Protein AF-A0A496YYD6-F1 (afdb_monomer_lite)

Secondary structure (DSSP, 8-state):
-PPPP----------HHHHHHHHHHHS---HHHHHHHHHHHHHHHHHHHHSEEEHHHHHHHHTT-HHHHHHHHHHHHTTSEEE-TTSEEEEHHHHHHHHHHHGGGHHHHHHHH-TT--HHHHHHHHHHHHHHTTSHHHHHHHHHHHHHHHHHHHHHHHHHT--TTTTTSHHHHHHHHHHHHHHHHHHHHHHHHHHHTT--HHHHHHHHHHHHHHHHTTTTSS-TTSHHHHHHHHHHHHHHHHHHHHHHHHHHHSSSTT-HHHHHHHHHHHHHHHHH-HHHHHHHHHHHHHHHHHHHHHHHHHHHHHHHHHHHHH-

Structure (mmCIF, N/CA/C/O backbone):
data_AF-A0A496YYD6-F1
#
_entry.id   AF-A0A496YYD6-F1
#
loop_
_atom_site.group_PDB
_atom_site.id
_atom_site.type_symbol
_atom_site.label_atom_id
_atom_site.label_alt_id
_atom_site.label_comp_id
_atom_site.label_asym_id
_atom_site.label_entity_id
_atom_site.label_seq_id
_atom_site.pdbx_PDB_ins_code
_atom_site.Cartn_x
_atom_site.Cartn_y
_atom_site.Cartn_z
_atom_site.occupancy
_atom_site.B_iso_or_equiv
_atom_site.auth_seq_id
_atom_site.auth_comp_id
_atom_site.auth_asym_id
_atom_site.auth_atom_id
_atom_site.pdbx_PDB_model_num
ATOM 1 N N . MET A 1 1 ? 43.920 39.933 -5.720 1.00 34.56 1 MET A N 1
ATOM 2 C CA . MET A 1 1 ? 43.110 38.849 -6.309 1.00 34.56 1 MET A CA 1
ATOM 3 C C . MET A 1 1 ? 41.871 38.664 -5.449 1.00 34.56 1 MET A C 1
ATOM 5 O O . MET A 1 1 ? 42.027 38.173 -4.339 1.00 34.56 1 MET A O 1
ATOM 9 N N . PRO A 1 2 ? 40.680 39.081 -5.891 1.00 33.59 2 PRO A N 1
ATOM 10 C CA . PRO A 1 2 ? 39.435 38.536 -5.374 1.00 33.59 2 PRO A CA 1
ATOM 11 C C . PRO A 1 2 ? 38.990 37.390 -6.292 1.00 33.59 2 PRO A C 1
ATOM 13 O O . PRO A 1 2 ? 38.920 37.563 -7.506 1.00 33.59 2 PRO A O 1
ATOM 16 N N . GLN A 1 3 ? 38.788 36.207 -5.716 1.00 36.72 3 GLN A N 1
ATOM 17 C CA . GLN A 1 3 ? 38.146 35.084 -6.395 1.00 36.72 3 GLN A CA 1
ATOM 18 C C . GLN A 1 3 ? 36.628 35.234 -6.294 1.00 36.72 3 GLN A C 1
ATOM 20 O O . GLN A 1 3 ? 36.114 35.706 -5.281 1.00 36.72 3 GLN A O 1
ATOM 25 N N . ASP A 1 4 ? 35.980 34.842 -7.386 1.00 32.50 4 ASP A N 1
ATOM 26 C CA . ASP A 1 4 ? 34.566 34.968 -7.704 1.00 32.50 4 ASP A CA 1
ATOM 27 C C . ASP A 1 4 ? 33.595 34.480 -6.625 1.00 32.50 4 ASP A C 1
ATOM 29 O O . ASP A 1 4 ? 33.724 33.402 -6.042 1.00 32.50 4 ASP A O 1
ATOM 33 N N . GLU A 1 5 ? 32.540 35.276 -6.476 1.00 39.44 5 GLU A N 1
ATOM 34 C CA . GLU A 1 5 ? 31.233 34.879 -5.979 1.00 39.44 5 GLU A CA 1
ATOM 35 C C . GLU A 1 5 ? 30.614 33.833 -6.920 1.00 39.44 5 GLU A C 1
ATOM 37 O O . GLU A 1 5 ? 30.466 34.067 -8.119 1.00 39.44 5 GLU A O 1
ATOM 42 N N . GLY A 1 6 ? 30.187 32.684 -6.393 1.00 32.66 6 GLY A N 1
ATOM 43 C CA . GLY A 1 6 ? 29.502 31.698 -7.224 1.00 32.66 6 GLY A CA 1
ATOM 44 C C . GLY A 1 6 ? 28.996 30.472 -6.479 1.00 32.66 6 GLY A C 1
ATOM 45 O O . GLY A 1 6 ? 29.700 29.480 -6.367 1.00 32.66 6 GLY A O 1
ATOM 46 N N . ALA A 1 7 ? 27.722 30.539 -6.082 1.00 31.17 7 ALA A N 1
ATOM 47 C CA . ALA A 1 7 ? 26.848 29.437 -5.666 1.00 31.17 7 ALA A CA 1
ATOM 48 C C . ALA A 1 7 ? 27.042 28.853 -4.253 1.00 31.17 7 ALA A C 1
ATOM 50 O O . ALA A 1 7 ? 27.611 27.784 -4.066 1.00 31.17 7 ALA A O 1
ATOM 51 N N . ASP A 1 8 ? 26.365 29.463 -3.277 1.00 35.81 8 ASP A N 1
ATOM 52 C CA . ASP A 1 8 ? 25.887 28.741 -2.091 1.00 35.81 8 ASP A CA 1
ATOM 53 C C . ASP A 1 8 ? 24.356 28.877 -1.982 1.00 35.81 8 ASP A C 1
ATOM 55 O O . ASP A 1 8 ? 23.806 29.551 -1.113 1.00 35.81 8 ASP A O 1
ATOM 59 N N . LYS A 1 9 ? 23.628 28.259 -2.927 1.00 34.94 9 LYS A N 1
ATOM 60 C CA . LYS A 1 9 ? 22.196 27.970 -2.749 1.00 34.94 9 LYS A CA 1
ATOM 61 C C . LYS A 1 9 ? 22.084 26.676 -1.953 1.00 34.94 9 LYS A C 1
ATOM 63 O O . LYS A 1 9 ? 21.829 25.608 -2.506 1.00 34.94 9 LYS A O 1
ATOM 68 N N . ARG A 1 10 ? 22.279 26.795 -0.639 1.00 33.56 10 ARG A N 1
ATOM 69 C CA . ARG A 1 10 ? 21.956 25.742 0.325 1.00 33.56 10 ARG A CA 1
ATOM 70 C C . ARG A 1 10 ? 20.500 25.351 0.123 1.00 33.56 10 ARG A C 1
ATOM 72 O O . ARG A 1 10 ? 19.591 26.127 0.419 1.00 33.56 10 ARG A O 1
ATOM 79 N N . VAL A 1 11 ? 20.287 24.141 -0.383 1.00 30.12 11 VAL A N 1
ATOM 80 C CA . VAL A 1 11 ? 19.037 23.414 -0.192 1.00 30.12 11 VAL A CA 1
ATOM 81 C C . VAL A 1 11 ? 18.794 23.422 1.310 1.00 30.12 11 VAL A C 1
ATOM 83 O O . VAL A 1 11 ? 19.536 22.802 2.072 1.00 30.12 11 VAL A O 1
ATOM 86 N N . LYS A 1 12 ? 17.809 24.206 1.751 1.00 31.78 12 LYS A N 1
ATOM 87 C CA . LYS A 1 12 ? 17.374 24.196 3.141 1.00 31.78 12 LYS A CA 1
ATOM 88 C C . LYS A 1 12 ? 16.762 22.816 3.356 1.00 31.78 12 LYS A C 1
ATOM 90 O O . LYS A 1 12 ? 15.655 22.554 2.893 1.00 31.78 12 LYS A O 1
ATOM 95 N N . VAL A 1 13 ? 17.520 21.910 3.970 1.00 34.72 13 VAL A N 1
ATOM 96 C CA . VAL A 1 13 ? 16.977 20.665 4.510 1.00 34.72 13 VAL A CA 1
ATOM 97 C C . VAL A 1 13 ? 16.002 21.109 5.585 1.00 34.72 13 VAL A C 1
ATOM 99 O O . VAL A 1 13 ? 16.408 21.579 6.644 1.00 34.72 13 VAL A O 1
ATOM 102 N N . ILE A 1 14 ? 14.718 21.091 5.246 1.00 33.12 14 ILE A N 1
ATOM 103 C CA . ILE A 1 14 ? 13.664 21.459 6.174 1.00 33.12 14 ILE A CA 1
ATOM 104 C C . ILE A 1 14 ? 13.621 20.344 7.214 1.00 33.12 14 ILE A C 1
ATOM 106 O O . ILE A 1 14 ? 13.201 19.226 6.909 1.00 33.12 14 ILE A O 1
ATOM 110 N N . ASP A 1 15 ? 14.086 20.637 8.427 1.00 35.34 15 ASP A N 1
ATOM 111 C CA . ASP A 1 15 ? 13.827 19.772 9.568 1.00 35.34 15 ASP A CA 1
ATOM 112 C C . ASP A 1 15 ? 12.304 19.712 9.735 1.00 35.34 15 ASP A C 1
ATOM 114 O O . ASP A 1 15 ? 11.620 20.730 9.882 1.00 35.34 15 ASP A O 1
ATOM 118 N N . LEU A 1 16 ? 11.758 18.500 9.637 1.00 38.53 16 LEU A N 1
ATOM 119 C CA . LEU A 1 16 ? 10.323 18.248 9.710 1.00 38.53 16 LEU A CA 1
ATOM 120 C C . LEU A 1 16 ? 9.728 18.818 11.011 1.00 38.53 16 LEU A C 1
ATOM 122 O O . LEU A 1 16 ? 8.562 19.206 11.033 1.00 38.53 16 LEU A O 1
ATOM 126 N N . ASN A 1 17 ? 10.530 18.908 12.077 1.00 42.62 17 ASN A N 1
ATOM 127 C CA . ASN A 1 17 ? 10.131 19.527 13.336 1.00 42.62 17 ASN A CA 1
ATOM 128 C C . ASN A 1 17 ? 10.016 21.057 13.216 1.00 42.62 17 ASN A C 1
ATOM 130 O O . ASN A 1 17 ? 9.060 21.628 13.734 1.00 42.62 17 ASN A O 1
ATOM 134 N N . GLU A 1 18 ? 10.918 21.711 12.478 1.00 43.59 18 GLU A N 1
ATOM 135 C CA . GLU A 1 18 ? 10.878 23.160 12.215 1.00 43.59 18 GLU A CA 1
ATOM 136 C C . GLU A 1 18 ? 9.666 23.543 11.350 1.00 43.59 18 GLU A C 1
ATOM 138 O O . GLU A 1 18 ? 8.996 24.543 11.609 1.00 43.59 18 GLU A O 1
ATOM 143 N N . PHE A 1 19 ? 9.320 22.706 10.367 1.00 38.50 19 PHE A N 1
ATOM 144 C CA . PHE A 1 19 ? 8.141 22.910 9.516 1.00 38.50 19 PHE A CA 1
ATOM 145 C C . PHE A 1 19 ? 6.823 22.772 10.288 1.00 38.50 19 PHE A C 1
ATOM 147 O O . PHE A 1 19 ? 5.883 23.547 10.094 1.00 38.50 19 PHE A O 1
ATOM 154 N N . LEU A 1 20 ? 6.751 21.792 11.194 1.00 42.28 20 LEU A N 1
ATOM 155 C CA . LEU A 1 20 ? 5.595 21.611 12.072 1.00 42.28 20 LEU A CA 1
ATOM 156 C C . LEU A 1 20 ? 5.450 22.780 13.059 1.00 42.28 20 LEU A C 1
ATOM 158 O O . LEU A 1 20 ? 4.324 23.204 13.338 1.00 42.28 20 LEU A O 1
ATOM 162 N N . ASP A 1 21 ? 6.558 23.351 13.532 1.00 46.81 21 ASP A N 1
ATOM 163 C CA . ASP A 1 21 ? 6.554 24.543 14.385 1.00 46.81 21 ASP A CA 1
ATOM 164 C C . ASP A 1 21 ? 6.119 25.815 13.630 1.00 46.81 21 ASP A C 1
ATOM 166 O O . ASP A 1 21 ? 5.403 26.647 14.195 1.00 46.81 21 ASP A O 1
ATOM 170 N N . GLU A 1 22 ? 6.453 25.963 12.344 1.00 44.16 22 GLU A N 1
ATOM 171 C CA . GLU A 1 22 ? 5.988 27.090 11.517 1.00 44.16 22 GLU A CA 1
ATOM 172 C C . GLU A 1 22 ? 4.478 27.050 11.229 1.00 44.16 22 GLU A C 1
ATOM 174 O O . GLU A 1 22 ? 3.810 28.086 11.300 1.00 44.16 22 GLU A O 1
ATOM 179 N N . ILE A 1 23 ? 3.906 25.865 10.983 1.00 40.75 23 ILE A N 1
ATOM 180 C CA . ILE A 1 23 ? 2.445 25.685 10.855 1.00 40.75 23 ILE A CA 1
ATOM 181 C C . ILE A 1 23 ? 1.745 26.036 12.177 1.00 40.75 23 ILE A C 1
ATOM 183 O O . ILE A 1 23 ? 0.707 26.698 12.184 1.00 40.75 23 ILE A O 1
ATOM 187 N N . SER A 1 24 ? 2.361 25.675 13.305 1.00 45.28 24 SER A N 1
ATOM 188 C CA . SER A 1 24 ? 1.860 25.965 14.656 1.00 45.28 24 SER A CA 1
ATOM 189 C C . SER A 1 24 ? 1.857 27.459 15.007 1.00 45.28 24 SER A C 1
ATOM 191 O O . SER A 1 24 ? 1.151 27.863 15.928 1.00 45.28 24 SER A O 1
ATOM 193 N N . ARG A 1 25 ? 2.645 28.288 14.304 1.00 48.88 25 ARG A N 1
ATOM 194 C CA . ARG A 1 25 ? 2.670 29.752 14.482 1.00 48.88 25 ARG A CA 1
ATOM 195 C C . ARG A 1 25 ? 1.623 30.484 13.639 1.00 48.88 25 ARG A C 1
ATOM 197 O O . ARG A 1 25 ? 1.255 31.598 13.999 1.00 48.88 25 ARG A O 1
ATOM 204 N N . LYS A 1 26 ? 1.158 29.894 12.530 1.00 45.50 26 LYS A N 1
ATOM 205 C CA . LYS A 1 26 ? 0.190 30.524 11.607 1.00 45.50 26 LYS A CA 1
ATOM 206 C C . LYS A 1 26 ? -1.272 30.254 11.958 1.00 45.50 26 LYS A C 1
ATOM 208 O O . LYS A 1 26 ? -2.141 31.021 11.561 1.00 45.50 26 LYS A O 1
ATOM 213 N N . GLU A 1 27 ? -1.544 29.224 12.746 1.00 42.53 27 GLU A N 1
ATOM 214 C CA . GLU A 1 27 ? -2.869 28.934 13.283 1.00 42.53 27 GLU A CA 1
ATOM 215 C C . GLU A 1 27 ? -2.760 28.835 14.808 1.00 42.53 27 GLU A C 1
ATOM 217 O O . GLU A 1 27 ? -1.817 28.245 15.325 1.00 42.53 27 GLU A O 1
ATOM 222 N N . ASN A 1 28 ? -3.722 29.396 15.545 1.00 44.91 28 ASN A N 1
ATOM 223 C CA . ASN A 1 28 ? -3.808 29.329 17.011 1.00 44.91 28 ASN A CA 1
ATOM 224 C C . ASN A 1 28 ? -4.170 27.888 17.466 1.00 44.91 28 ASN A C 1
ATOM 226 O O . ASN A 1 28 ? -5.200 27.640 18.097 1.00 44.91 28 ASN A O 1
ATOM 230 N N . ILE A 1 29 ? -3.375 26.892 17.060 1.00 52.31 29 ILE A N 1
ATOM 231 C CA . ILE A 1 29 ? -3.616 25.472 17.305 1.00 52.31 29 ILE A CA 1
ATOM 232 C C . ILE A 1 29 ? -3.049 25.116 18.675 1.00 52.31 29 ILE A C 1
ATOM 234 O O . ILE A 1 29 ? -1.851 25.203 18.934 1.00 52.31 29 ILE A O 1
ATOM 238 N N . ASP A 1 30 ? -3.930 24.647 19.554 1.00 60.00 30 ASP A N 1
ATOM 239 C CA . ASP A 1 30 ? -3.581 24.095 20.860 1.00 60.00 30 ASP A CA 1
ATOM 240 C C . ASP A 1 30 ? -2.453 23.043 20.743 1.00 60.00 30 ASP A C 1
ATOM 242 O O . ASP A 1 30 ? -2.604 22.014 20.071 1.00 60.00 30 ASP A O 1
ATOM 246 N N . LYS A 1 31 ? -1.330 23.267 21.443 1.00 59.56 31 LYS A N 1
ATOM 247 C CA . LYS A 1 31 ? -0.161 22.365 21.493 1.00 59.56 31 LYS A CA 1
ATOM 248 C C . LYS A 1 31 ? -0.544 20.919 21.841 1.00 59.56 31 LYS A C 1
ATOM 250 O O . LYS A 1 31 ? 0.121 19.978 21.402 1.00 59.56 31 LYS A O 1
ATOM 255 N N . ARG A 1 32 ? -1.641 20.706 22.585 1.00 57.81 32 ARG A N 1
ATOM 256 C CA . ARG A 1 32 ? -2.173 19.362 22.884 1.00 57.81 32 ARG A CA 1
ATOM 257 C C . ARG A 1 32 ? -2.743 18.665 21.647 1.00 57.81 32 ARG A C 1
ATOM 259 O O . ARG A 1 32 ? -2.535 17.462 21.491 1.00 57.81 32 ARG A O 1
ATOM 266 N N . LYS A 1 33 ? -3.412 19.397 20.748 1.00 59.78 33 LYS A N 1
ATOM 267 C CA . LYS A 1 33 ? -3.932 18.861 19.477 1.00 59.78 33 LYS A CA 1
ATOM 268 C C . LYS A 1 33 ? -2.796 18.482 18.527 1.00 59.78 33 LYS A C 1
ATOM 270 O O . LYS A 1 33 ? -2.862 17.414 17.925 1.00 59.78 33 LYS A O 1
ATOM 275 N N . ILE A 1 34 ? -1.740 19.296 18.452 1.00 60.94 34 ILE A N 1
ATOM 276 C CA . ILE A 1 34 ? -0.539 19.007 17.644 1.00 60.94 34 ILE A CA 1
ATOM 277 C C . ILE A 1 34 ? 0.153 17.737 18.154 1.00 60.94 34 ILE A C 1
ATOM 279 O O . ILE A 1 34 ? 0.378 16.798 17.390 1.00 60.94 34 ILE A O 1
ATOM 283 N N . ARG A 1 35 ? 0.393 17.647 19.470 1.00 62.97 35 ARG A N 1
ATOM 284 C CA . ARG A 1 35 ? 0.989 16.456 20.095 1.00 62.97 35 ARG A CA 1
ATOM 285 C C . ARG A 1 35 ? 0.130 15.202 19.890 1.00 62.97 35 ARG A C 1
ATOM 287 O O . ARG A 1 35 ? 0.668 14.136 19.608 1.00 62.97 35 ARG A O 1
ATOM 294 N N . GLY A 1 36 ? -1.195 15.329 19.990 1.00 66.19 36 GLY A N 1
ATOM 295 C CA . GLY A 1 36 ? -2.138 14.246 19.707 1.00 66.19 36 GLY A CA 1
ATOM 296 C C . GLY A 1 36 ? -2.072 13.767 18.255 1.00 66.19 36 GLY A C 1
ATOM 297 O O . GLY A 1 36 ? -1.955 12.568 18.024 1.00 66.19 36 GLY A O 1
ATOM 298 N N . ARG A 1 37 ? -2.070 14.686 17.278 1.00 72.44 37 ARG A N 1
ATOM 299 C CA . ARG A 1 37 ? -1.919 14.352 15.849 1.00 72.44 37 ARG A CA 1
ATOM 300 C C . ARG A 1 37 ? -0.586 13.655 15.558 1.00 72.44 37 ARG A C 1
ATOM 302 O O . ARG A 1 37 ? -0.581 12.674 14.822 1.00 72.44 37 ARG A O 1
ATOM 309 N N . GLY A 1 38 ? 0.504 14.099 16.188 1.00 79.88 38 GLY A N 1
ATOM 310 C CA . GLY A 1 38 ? 1.816 13.457 16.070 1.00 79.88 38 GLY A CA 1
ATOM 311 C C . GLY A 1 38 ? 1.837 12.015 16.592 1.00 79.88 38 GLY A C 1
ATOM 312 O O . GLY A 1 38 ? 2.392 11.140 15.937 1.00 79.88 38 GLY A O 1
ATOM 313 N N . ILE A 1 39 ? 1.185 11.739 17.729 1.00 83.50 39 ILE A N 1
ATOM 314 C CA . ILE A 1 39 ? 1.067 10.371 18.271 1.00 83.50 39 ILE A CA 1
ATOM 315 C C . ILE A 1 39 ? 0.266 9.471 17.324 1.00 83.50 39 ILE A C 1
ATOM 317 O O . ILE A 1 39 ? 0.691 8.357 17.038 1.00 83.50 39 ILE A O 1
ATOM 321 N N . VAL A 1 40 ? -0.877 9.955 16.824 1.00 86.50 40 VAL A N 1
ATOM 322 C CA . VAL A 1 40 ? -1.727 9.195 15.889 1.00 86.50 40 VAL A CA 1
ATOM 323 C C . VAL A 1 40 ? -0.942 8.835 14.630 1.00 86.50 40 VAL A C 1
ATOM 325 O O . VAL A 1 40 ? -0.973 7.687 14.201 1.00 86.50 40 VAL A O 1
ATOM 328 N N . ARG A 1 41 ? -0.204 9.793 14.059 1.00 86.69 41 ARG A N 1
ATOM 329 C CA . ARG A 1 41 ? 0.613 9.549 12.868 1.00 86.69 41 ARG A CA 1
ATOM 330 C C . ARG A 1 41 ? 1.697 8.502 13.113 1.00 86.69 41 ARG A C 1
ATOM 332 O O . ARG A 1 41 ? 1.789 7.563 12.337 1.00 86.69 41 ARG A O 1
ATOM 339 N N . LYS A 1 42 ? 2.428 8.587 14.227 1.00 87.62 42 LYS A N 1
ATOM 340 C CA . LYS A 1 42 ? 3.443 7.578 14.578 1.00 87.62 42 LYS A CA 1
ATOM 341 C C . LYS A 1 42 ? 2.855 6.180 14.760 1.00 87.62 42 LYS A C 1
ATOM 343 O O . LYS A 1 42 ? 3.487 5.202 14.388 1.00 87.62 42 LYS A O 1
ATOM 348 N N . ILE A 1 43 ? 1.647 6.071 15.317 1.00 88.94 43 ILE A N 1
ATOM 349 C CA . ILE A 1 43 ? 0.949 4.782 15.429 1.00 88.94 43 ILE A CA 1
ATOM 350 C C . ILE A 1 43 ? 0.524 4.267 14.047 1.00 88.94 43 ILE A C 1
ATOM 352 O O . ILE A 1 43 ? 0.661 3.074 13.784 1.00 88.94 43 ILE A O 1
ATOM 356 N N . ALA A 1 44 ? 0.024 5.144 13.167 1.00 88.56 44 ALA A N 1
ATOM 357 C CA . ALA A 1 44 ? -0.312 4.780 11.790 1.00 88.56 44 ALA A CA 1
ATOM 358 C C . ALA A 1 44 ? 0.924 4.265 11.043 1.00 88.56 44 ALA A C 1
ATOM 360 O O . ALA A 1 44 ? 0.858 3.184 10.471 1.00 88.56 44 ALA A O 1
ATOM 361 N N . GLU A 1 45 ? 2.041 4.993 11.118 1.00 86.94 45 GLU A N 1
ATOM 362 C CA . GLU A 1 45 ? 3.338 4.599 10.559 1.00 86.94 45 GLU A CA 1
ATOM 363 C C . GLU A 1 45 ? 3.782 3.244 11.127 1.00 86.94 45 GLU A C 1
ATOM 365 O O . GLU A 1 45 ? 4.047 2.313 10.373 1.00 86.94 45 GLU A O 1
ATOM 370 N N . LEU A 1 46 ? 3.767 3.065 12.449 1.00 88.12 46 LEU A N 1
ATOM 371 C CA . LEU A 1 46 ? 4.175 1.804 13.070 1.00 88.12 46 LEU A CA 1
ATOM 372 C C . LEU A 1 46 ? 3.353 0.607 12.552 1.00 88.12 46 LEU A C 1
ATOM 374 O O . LEU A 1 46 ? 3.916 -0.415 12.163 1.00 88.12 46 LEU A O 1
ATOM 378 N N . LEU A 1 47 ? 2.024 0.737 12.498 1.00 88.81 47 LEU A N 1
ATOM 379 C CA . LEU A 1 47 ? 1.131 -0.312 11.991 1.00 88.81 47 LEU A CA 1
ATOM 380 C C . LEU A 1 47 ? 1.285 -0.549 10.483 1.00 88.81 47 LEU A C 1
ATOM 382 O O . LEU A 1 47 ? 1.157 -1.683 10.014 1.00 88.81 47 LEU A O 1
ATOM 386 N N . ALA A 1 48 ? 1.523 0.520 9.725 1.00 85.69 48 ALA A N 1
ATOM 387 C CA . ALA A 1 48 ? 1.707 0.481 8.284 1.00 85.69 48 ALA A CA 1
ATOM 388 C C . ALA A 1 48 ? 3.005 -0.231 7.894 1.00 85.69 48 ALA A C 1
ATOM 390 O O . ALA A 1 48 ? 2.985 -1.039 6.970 1.00 85.69 48 ALA A O 1
ATOM 391 N N . TYR A 1 49 ? 4.105 0.017 8.606 1.00 81.88 49 TYR A N 1
ATOM 392 C CA . TYR A 1 49 ? 5.420 -0.528 8.264 1.00 81.88 49 TYR A CA 1
ATOM 393 C C . TYR A 1 49 ? 5.681 -1.917 8.858 1.00 81.88 49 TYR A C 1
ATOM 395 O O . TYR A 1 49 ? 6.317 -2.738 8.201 1.00 81.88 49 TYR A O 1
ATOM 403 N N . ASN A 1 50 ? 5.168 -2.224 10.055 1.00 80.56 50 ASN A N 1
ATOM 404 C CA . ASN A 1 50 ? 5.549 -3.459 10.753 1.00 80.56 50 ASN A CA 1
ATOM 405 C C . ASN A 1 50 ? 4.589 -4.640 10.556 1.00 80.56 50 ASN A C 1
ATOM 407 O O . ASN A 1 50 ? 4.935 -5.755 10.939 1.00 80.56 50 ASN A O 1
ATOM 411 N N . ALA A 1 51 ? 3.423 -4.440 9.927 1.00 83.00 51 ALA A N 1
ATOM 412 C CA . ALA A 1 51 ? 2.327 -5.411 9.748 1.00 83.00 51 ALA A CA 1
ATOM 413 C C . ALA A 1 51 ? 1.698 -5.958 11.045 1.00 83.00 51 ALA A C 1
ATOM 415 O O . ALA A 1 51 ? 0.471 -6.054 11.147 1.00 83.00 51 ALA A O 1
ATOM 416 N N . ILE A 1 52 ? 2.527 -6.282 12.033 1.00 90.06 52 ILE A N 1
ATOM 417 C CA . ILE A 1 52 ? 2.204 -6.719 13.380 1.00 90.06 52 ILE A CA 1
ATOM 418 C C . ILE A 1 52 ? 2.984 -5.845 14.357 1.00 90.06 52 ILE A C 1
ATOM 420 O O . ILE A 1 52 ? 4.184 -5.646 14.197 1.00 90.06 52 ILE A O 1
ATOM 424 N N . VAL A 1 53 ? 2.301 -5.359 15.385 1.00 91.31 53 VAL A N 1
ATOM 425 C CA . VAL A 1 53 ? 2.903 -4.627 16.503 1.00 91.31 53 VAL A CA 1
ATOM 426 C C . VAL A 1 53 ? 2.350 -5.174 17.809 1.00 91.31 53 VAL A C 1
ATOM 428 O O . VAL A 1 53 ? 1.254 -5.729 17.851 1.00 91.31 53 VAL A O 1
ATOM 431 N N . THR A 1 54 ? 3.074 -5.017 18.899 1.00 90.12 54 THR A N 1
ATOM 432 C CA . THR A 1 54 ? 2.610 -5.350 20.246 1.00 90.12 54 THR A CA 1
ATOM 43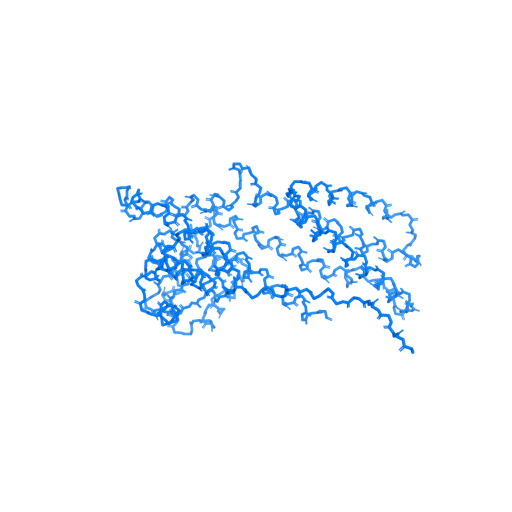3 C C . THR A 1 54 ? 1.904 -4.158 20.891 1.00 90.12 54 THR A C 1
ATOM 435 O O . THR A 1 54 ? 2.139 -2.996 20.548 1.00 90.12 54 THR A O 1
ATOM 438 N N . ARG A 1 55 ? 1.049 -4.424 21.886 1.00 85.19 55 ARG A N 1
ATOM 439 C CA . ARG A 1 55 ? 0.499 -3.358 22.744 1.00 85.19 55 ARG A CA 1
ATOM 440 C C . ARG A 1 55 ? 1.590 -2.499 23.388 1.00 85.19 55 ARG A C 1
ATOM 442 O O . ARG A 1 55 ? 1.409 -1.289 23.468 1.00 85.19 55 ARG A O 1
ATOM 449 N N . GLY A 1 56 ? 2.704 -3.110 23.797 1.00 84.56 56 GLY A N 1
ATOM 450 C CA . GLY A 1 56 ? 3.831 -2.404 24.410 1.00 84.56 56 GLY A CA 1
ATOM 451 C C . GLY A 1 56 ? 4.419 -1.333 23.491 1.00 84.56 56 GLY A C 1
ATOM 452 O O . GLY A 1 56 ? 4.591 -0.194 23.915 1.00 84.56 56 GLY A O 1
ATOM 453 N N . GLU A 1 57 ? 4.615 -1.648 22.208 1.00 86.00 57 GLU A N 1
ATOM 454 C CA . GLU A 1 57 ? 5.118 -0.677 21.223 1.00 86.00 57 GLU A CA 1
ATOM 455 C C . GLU A 1 57 ? 4.139 0.493 21.010 1.00 86.00 57 GLU A C 1
ATOM 457 O O . GLU A 1 57 ? 4.542 1.653 20.913 1.00 86.00 57 GLU A O 1
ATOM 462 N N . ILE A 1 58 ? 2.828 0.223 21.003 1.00 86.56 58 ILE A N 1
ATOM 463 C CA . ILE A 1 58 ? 1.808 1.282 20.933 1.00 86.56 58 ILE A CA 1
ATOM 464 C C . ILE A 1 58 ? 1.826 2.159 22.190 1.00 86.56 58 ILE A C 1
ATOM 466 O O . ILE A 1 58 ? 1.696 3.387 22.103 1.00 86.56 58 ILE A O 1
ATOM 470 N N . GLU A 1 59 ? 1.977 1.554 23.366 1.00 85.50 59 GLU A N 1
ATOM 471 C CA . GLU A 1 59 ? 2.055 2.266 24.641 1.00 85.50 59 GLU A CA 1
ATOM 472 C C . GLU A 1 59 ? 3.286 3.174 24.703 1.00 85.50 59 GLU A C 1
ATOM 474 O O . GLU A 1 59 ? 3.153 4.342 25.085 1.00 85.50 59 GLU A O 1
ATOM 479 N N . GLU A 1 60 ? 4.432 2.695 24.226 1.00 85.06 60 GLU A N 1
ATOM 480 C CA . GLU A 1 60 ? 5.680 3.452 24.144 1.00 85.06 60 GLU A CA 1
ATOM 481 C C . GLU A 1 60 ? 5.544 4.681 23.233 1.00 85.06 60 GLU A C 1
ATOM 483 O O . GLU A 1 60 ? 5.819 5.811 23.657 1.00 85.06 60 GLU A O 1
ATOM 488 N N . VAL A 1 61 ? 5.012 4.503 22.016 1.00 84.19 61 VAL A N 1
ATOM 489 C CA . VAL A 1 61 ? 4.760 5.613 21.077 1.00 84.19 61 VAL A CA 1
ATOM 490 C C . VAL A 1 61 ? 3.764 6.617 21.660 1.00 84.19 61 VAL A C 1
ATOM 492 O O . VAL A 1 61 ? 3.916 7.834 21.504 1.00 84.19 61 VAL A O 1
ATOM 495 N N . SER A 1 62 ? 2.741 6.123 22.359 1.00 79.31 62 SER A N 1
ATOM 496 C CA . SER A 1 62 ? 1.711 6.971 22.958 1.00 79.31 62 SER A CA 1
ATOM 497 C C . SER A 1 62 ? 2.161 7.680 24.240 1.00 79.31 62 SER A C 1
ATOM 499 O O . SER A 1 62 ? 1.501 8.640 24.647 1.00 79.31 62 SER A O 1
ATOM 501 N N . LYS A 1 63 ? 3.262 7.248 24.876 1.00 80.00 63 LYS A N 1
ATOM 502 C CA . LYS A 1 63 ? 3.735 7.728 26.189 1.00 80.00 63 LYS A CA 1
ATOM 503 C C . LYS A 1 63 ? 2.613 7.761 27.240 1.00 80.00 63 LYS A C 1
ATOM 505 O O . LYS A 1 63 ? 2.451 8.751 27.953 1.00 80.00 63 LYS A O 1
ATOM 510 N N . GLY A 1 64 ? 1.773 6.722 27.264 1.00 71.94 64 GLY A N 1
ATOM 511 C CA . GLY A 1 64 ? 0.613 6.611 28.162 1.00 71.94 64 GLY A CA 1
ATOM 512 C C . GLY A 1 64 ? -0.609 7.458 27.771 1.00 71.94 64 GLY A C 1
ATOM 513 O O . GLY A 1 64 ? -1.608 7.484 28.495 1.00 71.94 64 GLY A O 1
ATOM 514 N N . SER A 1 65 ? -0.576 8.148 26.626 1.00 78.38 65 SER A N 1
ATOM 515 C CA . SER A 1 65 ? -1.708 8.934 26.127 1.00 78.38 65 SER A CA 1
ATOM 516 C C . SER A 1 65 ? -2.906 8.049 25.774 1.00 78.38 65 SER A C 1
ATOM 518 O O . SER A 1 65 ? -2.789 7.035 25.083 1.00 78.38 65 SER A O 1
ATOM 520 N N . SER A 1 66 ? -4.110 8.480 26.162 1.00 82.19 66 SER A N 1
ATOM 521 C CA . SER A 1 66 ? -5.361 7.806 25.787 1.00 82.19 66 SER A CA 1
ATOM 522 C C . SER A 1 66 ? -5.637 7.840 24.279 1.00 82.19 66 SER A C 1
ATOM 524 O O . SER A 1 66 ? -6.416 7.024 23.791 1.00 82.19 66 SER A O 1
ATOM 526 N N . VAL A 1 67 ? -4.973 8.732 23.536 1.00 83.31 67 VAL A N 1
ATOM 527 C CA . VAL A 1 67 ? -5.128 8.893 22.083 1.00 83.31 67 VAL A CA 1
ATOM 528 C C . VAL A 1 67 ? -4.770 7.613 21.328 1.00 83.31 67 VAL A C 1
ATOM 530 O O . VAL A 1 67 ? -5.504 7.229 20.422 1.00 83.31 67 VAL A O 1
ATOM 533 N N . GLY A 1 68 ? -3.701 6.914 21.727 1.00 82.44 68 GLY A N 1
ATOM 534 C CA . GLY A 1 68 ? -3.309 5.661 21.076 1.00 82.44 68 GLY A CA 1
ATOM 535 C C . GLY A 1 68 ? -4.367 4.575 21.252 1.00 82.44 68 GLY A C 1
ATOM 536 O O . GLY A 1 68 ? -4.849 4.004 20.276 1.00 82.44 68 GLY A O 1
ATOM 537 N N . ARG A 1 69 ? -4.841 4.380 22.490 1.00 85.19 69 ARG A N 1
ATOM 538 C CA . ARG A 1 69 ? -5.941 3.447 22.792 1.00 85.19 69 ARG A CA 1
ATOM 539 C C . ARG A 1 69 ? -7.220 3.787 22.029 1.00 85.19 69 ARG A C 1
ATOM 541 O O . ARG A 1 69 ? -7.905 2.886 21.550 1.00 85.19 69 ARG A O 1
ATOM 548 N N . GLN A 1 70 ? -7.542 5.075 21.904 1.00 87.88 70 GLN A N 1
ATOM 549 C CA . GLN A 1 70 ? -8.685 5.522 21.111 1.00 87.88 70 GLN A CA 1
ATOM 550 C C . GLN A 1 70 ? -8.503 5.149 19.641 1.00 87.88 70 GLN A C 1
ATOM 552 O O . GLN A 1 70 ? -9.375 4.482 19.095 1.00 87.88 70 GLN A O 1
ATOM 557 N N . MET A 1 71 ? -7.373 5.503 19.025 1.00 90.81 71 MET A N 1
ATOM 558 C CA . MET A 1 71 ? -7.085 5.187 17.625 1.00 90.81 71 MET A CA 1
ATOM 559 C C . MET A 1 71 ? -7.175 3.684 17.342 1.00 90.81 71 MET A C 1
ATOM 561 O O . MET A 1 71 ? -7.891 3.292 16.424 1.00 90.81 71 MET A O 1
ATOM 565 N N . ILE A 1 72 ? -6.533 2.839 18.155 1.00 92.50 72 ILE A N 1
ATOM 566 C CA . ILE A 1 72 ? -6.608 1.377 17.994 1.00 92.50 72 ILE A CA 1
ATOM 567 C C . ILE A 1 72 ? -8.050 0.880 18.136 1.00 92.50 72 ILE A C 1
ATOM 569 O O . ILE A 1 72 ? -8.504 0.061 17.340 1.00 92.50 72 ILE A O 1
ATOM 573 N N . SER A 1 73 ? -8.806 1.406 19.103 1.00 91.62 73 SER A N 1
ATOM 574 C CA . SER A 1 73 ? -10.222 1.065 19.272 1.00 91.62 73 SER A CA 1
ATOM 575 C C . SER A 1 73 ? -11.056 1.431 18.039 1.00 91.62 73 SER A C 1
ATOM 577 O O . SER A 1 73 ? -11.870 0.619 17.595 1.00 91.62 73 SER A O 1
ATOM 579 N N . PHE A 1 74 ? -10.829 2.612 17.449 1.00 92.88 74 PHE A N 1
ATOM 580 C CA . PHE A 1 74 ? -11.477 3.025 16.202 1.00 92.88 74 PHE A CA 1
ATOM 581 C C . PHE A 1 74 ? -11.104 2.096 15.051 1.00 92.88 74 PHE A C 1
ATOM 583 O O . PHE A 1 74 ? -11.996 1.502 14.456 1.00 92.88 74 PHE A O 1
ATOM 590 N N . LEU A 1 75 ? -9.811 1.900 14.784 1.00 94.25 75 LEU A N 1
ATOM 591 C CA . LEU A 1 75 ? -9.348 1.052 13.684 1.00 94.25 75 LEU A CA 1
ATOM 592 C C . LEU A 1 75 ? -9.845 -0.394 13.819 1.00 94.25 75 LEU A C 1
ATOM 594 O O . LEU A 1 75 ? -10.208 -1.008 12.816 1.00 94.25 75 LEU A O 1
ATOM 598 N N . LYS A 1 76 ? -9.926 -0.923 15.047 1.00 95.00 76 LYS A N 1
ATOM 599 C CA . LYS A 1 76 ? -10.470 -2.260 15.315 1.00 95.00 76 LYS A CA 1
ATOM 600 C C . LYS A 1 76 ? -11.945 -2.345 14.940 1.00 95.00 76 LYS A C 1
ATOM 602 O O . LYS A 1 76 ? -12.365 -3.266 14.248 1.00 95.00 76 LYS A O 1
ATOM 607 N N . ARG A 1 77 ? -12.736 -1.355 15.356 1.00 94.25 77 ARG A N 1
ATOM 608 C CA . ARG A 1 77 ? -14.173 -1.274 15.046 1.00 94.25 77 ARG A CA 1
ATOM 609 C C . ARG A 1 77 ? -14.440 -0.977 13.568 1.00 94.25 77 ARG A C 1
ATOM 611 O O . ARG A 1 77 ? -15.462 -1.403 13.046 1.00 94.25 77 ARG A O 1
ATOM 618 N N . SER A 1 78 ? -13.512 -0.309 12.889 1.00 92.75 78 SER A N 1
ATOM 619 C CA . SER A 1 78 ? -13.525 -0.112 11.437 1.00 92.75 78 SER A CA 1
ATOM 620 C C . SER A 1 78 ? -13.063 -1.348 10.652 1.00 92.75 78 SER A C 1
ATOM 622 O O . SER A 1 78 ? -13.144 -1.359 9.429 1.00 92.75 78 SER A O 1
ATOM 624 N N . GLY A 1 79 ? -12.577 -2.395 11.332 1.00 92.12 79 GLY A N 1
ATOM 625 C CA . GLY A 1 79 ? -12.080 -3.626 10.713 1.00 92.12 79 GLY A CA 1
ATOM 626 C C . GLY A 1 79 ? -10.751 -3.480 9.971 1.00 92.12 79 GLY A C 1
ATOM 627 O O . GLY A 1 79 ? -10.488 -4.263 9.065 1.00 92.12 79 GLY A O 1
ATOM 628 N N . LEU A 1 80 ? -9.937 -2.488 10.337 1.00 94.62 80 LEU A N 1
ATOM 629 C CA . LEU A 1 80 ? -8.621 -2.228 9.741 1.00 94.62 80 LEU A CA 1
ATOM 630 C C . LEU A 1 80 ? -7.468 -2.811 10.556 1.00 94.62 80 LEU A C 1
ATOM 632 O O . LEU A 1 80 ? -6.392 -3.054 10.015 1.00 94.62 80 LEU A O 1
ATOM 636 N N . VAL A 1 81 ? -7.694 -3.071 11.841 1.00 95.69 81 VAL A N 1
ATOM 637 C CA . VAL A 1 81 ? -6.767 -3.829 12.683 1.00 95.69 81 VAL A CA 1
ATOM 638 C C . VAL A 1 81 ? -7.515 -4.910 13.445 1.00 95.69 81 VAL A C 1
ATOM 640 O O . VAL A 1 81 ? -8.698 -4.770 13.756 1.00 95.69 81 VAL A O 1
ATOM 643 N N . TYR A 1 82 ? -6.804 -5.974 13.774 1.00 94.12 82 TYR A N 1
ATOM 644 C CA . TYR A 1 82 ? -7.263 -7.034 14.649 1.00 94.12 82 TYR A CA 1
ATOM 645 C C . TYR A 1 82 ? -6.337 -7.128 15.855 1.00 94.12 82 TYR A C 1
ATOM 647 O O . TYR A 1 82 ? -5.127 -6.965 15.738 1.00 94.12 82 TYR A O 1
ATOM 655 N N . GLU A 1 83 ? -6.913 -7.364 17.024 1.00 93.56 83 GLU A N 1
ATOM 656 C CA . GLU A 1 83 ? -6.177 -7.453 18.275 1.00 93.56 83 GLU A CA 1
ATOM 657 C C . GLU A 1 83 ? -6.307 -8.872 18.821 1.00 93.56 83 GLU A C 1
ATOM 659 O O . GLU A 1 83 ? -7.400 -9.312 19.173 1.00 93.56 83 GLU A O 1
ATOM 664 N N . THR A 1 84 ? -5.179 -9.569 18.857 1.00 91.94 84 THR A N 1
ATOM 665 C CA . THR A 1 84 ? -5.045 -10.950 19.330 1.00 91.94 84 THR A CA 1
ATOM 666 C C . THR A 1 84 ? -5.119 -11.014 20.859 1.00 91.94 84 THR A C 1
ATOM 668 O O . THR A 1 84 ? -4.872 -10.023 21.558 1.00 91.94 84 THR A O 1
ATOM 671 N N . ARG A 1 85 ? -5.401 -12.199 21.407 1.00 88.19 85 ARG A N 1
ATOM 672 C CA . ARG A 1 85 ? -5.343 -12.447 22.859 1.00 88.19 85 ARG A CA 1
ATOM 673 C C . ARG A 1 85 ? -3.908 -12.388 23.365 1.00 88.19 85 ARG A C 1
ATOM 675 O O . ARG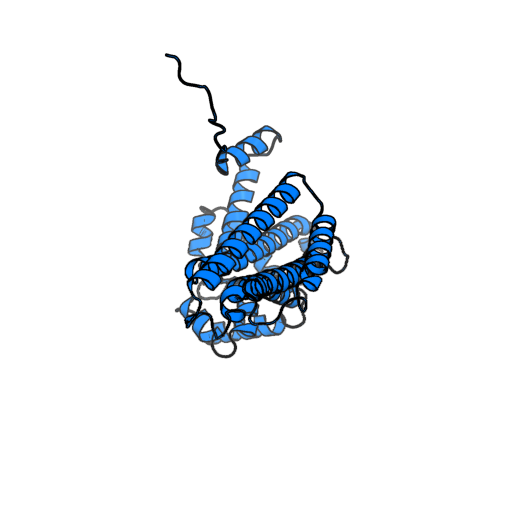 A 1 85 ? -3.675 -11.919 24.475 1.00 88.19 85 ARG A O 1
ATOM 682 N N . SER A 1 86 ? -2.965 -12.779 22.513 1.00 85.69 86 SER A N 1
ATOM 683 C CA . SER A 1 86 ? -1.523 -12.697 22.749 1.00 85.69 86 SER A CA 1
ATOM 684 C C . SER A 1 86 ? -0.969 -11.259 22.767 1.00 85.69 86 SER A C 1
ATOM 686 O O . SER A 1 86 ? 0.227 -11.061 22.955 1.00 85.69 86 SER A O 1
ATOM 688 N N . GLY A 1 87 ? -1.815 -10.233 22.602 1.00 88.31 87 GLY A N 1
ATOM 68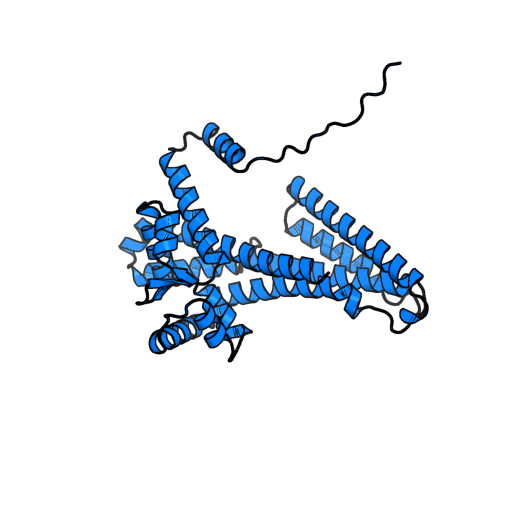9 C CA . GLY A 1 87 ? -1.421 -8.827 22.746 1.00 88.31 87 GLY A CA 1
ATOM 690 C C . GLY A 1 87 ? -0.812 -8.196 21.492 1.00 88.31 87 GLY A C 1
ATOM 691 O O . GLY A 1 87 ? -0.354 -7.052 21.549 1.00 88.31 87 GLY A O 1
ATOM 692 N N . TYR A 1 88 ? -0.833 -8.902 20.361 1.00 92.31 88 TYR A N 1
ATOM 693 C CA . TYR A 1 88 ? -0.511 -8.350 19.047 1.00 92.31 88 TYR A CA 1
ATOM 694 C C . TYR A 1 88 ? -1.691 -7.588 18.453 1.00 92.31 88 TYR A C 1
ATOM 696 O O . TYR A 1 88 ? -2.832 -8.051 18.502 1.00 92.31 88 TYR A O 1
ATOM 704 N N . ILE A 1 89 ? -1.386 -6.461 17.826 1.00 94.12 89 ILE A N 1
ATOM 705 C CA . ILE A 1 89 ? -2.261 -5.680 16.967 1.00 94.12 89 ILE A CA 1
ATOM 706 C C . ILE A 1 89 ? -1.754 -5.880 15.540 1.00 94.12 89 ILE A C 1
ATOM 708 O O . ILE A 1 89 ? -0.615 -5.554 15.213 1.00 94.12 89 ILE A O 1
ATOM 712 N N . ILE A 1 90 ? -2.602 -6.450 14.695 1.00 93.75 90 ILE A N 1
ATOM 713 C CA . ILE A 1 90 ? -2.262 -6.863 13.339 1.00 93.75 90 ILE A CA 1
ATOM 714 C C . ILE A 1 90 ? -3.085 -6.041 12.357 1.00 93.75 90 ILE A C 1
ATOM 716 O O . ILE A 1 90 ? -4.304 -5.932 12.488 1.00 93.75 90 ILE A O 1
ATOM 720 N N . SER A 1 91 ? -2.424 -5.476 11.353 1.00 93.50 91 SER A N 1
ATOM 721 C CA . SER A 1 91 ? -3.082 -4.774 10.253 1.00 93.50 91 SER A CA 1
ATOM 722 C C . SER A 1 91 ? -3.863 -5.760 9.377 1.00 93.50 91 SER A C 1
ATOM 724 O O . SER A 1 91 ? -3.286 -6.661 8.769 1.00 93.50 91 SER A O 1
ATOM 726 N N . VAL A 1 92 ? -5.183 -5.577 9.277 1.00 94.56 92 VAL A N 1
ATOM 727 C CA . VAL A 1 92 ? -6.050 -6.370 8.386 1.00 94.56 92 VAL A CA 1
ATOM 728 C C . VAL A 1 92 ? -5.641 -6.237 6.917 1.00 94.56 92 VAL A C 1
ATOM 730 O O . VAL A 1 92 ? -5.564 -7.265 6.243 1.00 94.56 92 VAL A O 1
ATOM 733 N N . PRO A 1 93 ? -5.301 -5.036 6.409 1.00 91.31 93 PRO A N 1
ATOM 734 C CA . PRO A 1 93 ? -4.723 -4.903 5.076 1.00 91.31 93 PRO A CA 1
ATOM 735 C C . PRO A 1 93 ? -3.487 -5.784 4.839 1.00 91.31 93 PRO A C 1
ATOM 737 O O . PRO A 1 93 ? -3.374 -6.413 3.787 1.00 91.31 93 PRO A O 1
ATOM 740 N N . TRP A 1 94 ? -2.588 -5.895 5.824 1.00 89.94 94 TRP A N 1
ATOM 741 C CA . TRP A 1 94 ? -1.421 -6.775 5.724 1.00 89.94 94 TRP A CA 1
ATOM 742 C C . TRP A 1 94 ? -1.797 -8.254 5.761 1.00 89.94 94 TRP A C 1
ATOM 744 O O . TRP A 1 94 ? -1.239 -9.033 4.993 1.00 89.94 94 TRP A O 1
ATOM 754 N N . ILE A 1 95 ? -2.762 -8.656 6.594 1.00 91.12 95 ILE A N 1
ATOM 755 C CA . ILE A 1 95 ? -3.284 -10.033 6.576 1.00 91.12 95 ILE A CA 1
ATOM 756 C C . ILE A 1 95 ? -3.810 -10.364 5.179 1.00 91.12 95 ILE A C 1
ATOM 758 O O . ILE A 1 95 ? -3.468 -11.409 4.631 1.00 91.12 95 ILE A O 1
ATOM 762 N N . LEU A 1 96 ? -4.603 -9.467 4.592 1.00 90.69 96 LEU A N 1
ATOM 763 C CA . LEU A 1 96 ? -5.188 -9.651 3.269 1.00 90.69 96 LEU A CA 1
ATOM 764 C C . LEU A 1 96 ? -4.114 -9.743 2.176 1.00 90.69 96 LEU A C 1
ATOM 766 O O . LEU A 1 96 ? -4.157 -10.661 1.356 1.00 90.69 96 LEU A O 1
ATOM 770 N N . TYR A 1 97 ? -3.115 -8.853 2.214 1.00 86.06 97 TYR A N 1
ATOM 771 C CA . TYR A 1 97 ? -1.933 -8.910 1.348 1.00 86.06 97 TYR A CA 1
ATOM 772 C C . TYR A 1 97 ? -1.238 -10.275 1.455 1.00 86.06 97 TYR A C 1
ATOM 774 O O . TYR A 1 97 ? -1.040 -10.968 0.455 1.00 86.06 97 TYR A O 1
ATOM 782 N N . LEU A 1 98 ? -0.894 -10.697 2.675 1.00 87.38 98 LEU A N 1
ATOM 783 C CA . LEU A 1 98 ? -0.163 -11.940 2.912 1.00 87.38 98 LEU A CA 1
ATOM 784 C C . LEU A 1 98 ? -0.983 -13.148 2.448 1.00 87.38 98 LEU A C 1
ATOM 786 O O . LEU A 1 98 ? -0.455 -14.008 1.745 1.00 87.38 98 LEU A O 1
ATOM 790 N N . TYR A 1 99 ? -2.270 -13.183 2.790 1.00 88.25 99 TYR A N 1
ATOM 791 C CA . TYR A 1 99 ? -3.188 -14.258 2.430 1.00 88.25 99 TYR A CA 1
ATOM 792 C C . TYR A 1 99 ? -3.314 -14.423 0.909 1.00 88.25 99 TYR A C 1
ATOM 794 O O . TYR A 1 99 ? -3.166 -15.535 0.401 1.00 88.25 99 TYR A O 1
ATOM 802 N N . LYS A 1 100 ? -3.513 -13.325 0.166 1.00 84.62 100 LYS A N 1
ATOM 803 C CA . LYS A 1 100 ? -3.668 -13.368 -1.297 1.00 84.62 100 LYS A CA 1
ATOM 804 C C . LYS A 1 100 ? -2.366 -13.683 -2.033 1.00 84.62 100 LYS A C 1
ATOM 806 O O . LYS A 1 100 ? -2.377 -14.458 -2.989 1.00 84.62 100 LYS A O 1
ATOM 811 N N . TYR A 1 101 ? -1.246 -13.101 -1.606 1.00 77.69 101 TYR A N 1
ATOM 812 C CA . TYR A 1 101 ? -0.016 -13.106 -2.407 1.00 77.69 101 TYR A CA 1
ATOM 813 C C . TYR A 1 101 ? 1.013 -14.139 -1.967 1.00 77.69 101 TYR A C 1
ATOM 815 O O . TYR A 1 101 ? 1.775 -14.632 -2.798 1.00 77.69 101 TYR A O 1
ATOM 823 N N . MET A 1 102 ? 1.042 -14.512 -0.687 1.00 78.38 102 MET A N 1
ATOM 824 C CA . MET A 1 102 ? 1.998 -15.510 -0.200 1.00 78.38 102 MET A CA 1
ATOM 825 C C . MET A 1 102 ? 1.450 -16.939 -0.227 1.00 78.38 102 MET A C 1
ATOM 827 O O . MET A 1 102 ? 2.227 -17.864 0.033 1.00 78.38 102 MET A O 1
ATOM 831 N N . ARG A 1 103 ? 0.162 -17.134 -0.572 1.00 77.06 103 ARG A N 1
ATOM 832 C CA . ARG A 1 103 ? -0.525 -18.442 -0.591 1.00 77.06 103 ARG A CA 1
ATOM 833 C C . ARG A 1 103 ? -0.137 -19.244 0.656 1.00 77.06 103 ARG A C 1
ATOM 835 O O . ARG A 1 103 ? -0.063 -18.677 1.736 1.00 77.06 103 ARG A O 1
ATOM 842 N N . ASP A 1 104 ? 0.241 -20.510 0.533 1.00 78.81 104 ASP A N 1
ATOM 843 C CA . ASP A 1 104 ? 0.539 -21.409 1.660 1.00 78.81 104 ASP A CA 1
ATOM 844 C C . ASP A 1 104 ? 1.661 -20.928 2.606 1.00 78.81 104 ASP A C 1
ATOM 846 O O . ASP A 1 104 ? 1.803 -21.431 3.720 1.00 78.81 104 ASP A O 1
ATOM 850 N N . LYS A 1 105 ? 2.462 -19.929 2.207 1.00 86.69 105 LYS A N 1
ATOM 851 C CA . LYS A 1 105 ? 3.551 -19.377 3.029 1.00 86.69 105 LYS A CA 1
ATOM 852 C C . LYS A 1 105 ? 3.105 -18.257 3.973 1.00 86.69 105 LYS A C 1
ATOM 854 O O . LYS A 1 105 ? 3.895 -17.873 4.838 1.00 86.69 105 LYS A O 1
ATOM 859 N N . TRP A 1 106 ? 1.879 -17.741 3.848 1.00 89.38 106 TRP A N 1
ATOM 860 C CA . TRP A 1 106 ? 1.415 -16.592 4.637 1.00 89.38 106 TRP A CA 1
ATOM 861 C C . TRP A 1 106 ? 1.436 -16.874 6.148 1.00 89.38 106 TRP A C 1
ATOM 863 O O . TRP A 1 106 ? 1.902 -16.042 6.925 1.00 89.38 106 TRP A O 1
ATOM 873 N N . VAL A 1 107 ? 1.047 -18.088 6.559 1.00 89.88 107 VAL A N 1
ATOM 874 C CA . VAL A 1 107 ? 1.068 -18.519 7.969 1.00 89.88 107 VAL A CA 1
ATOM 875 C C . VAL A 1 107 ? 2.490 -18.520 8.524 1.00 89.88 107 VAL A C 1
ATOM 877 O O . VAL A 1 107 ? 2.731 -18.009 9.615 1.00 89.88 107 VAL A O 1
ATOM 880 N N . LYS A 1 108 ? 3.455 -19.051 7.760 1.00 89.94 108 LYS A N 1
ATOM 881 C CA . LYS A 1 108 ? 4.870 -19.062 8.159 1.00 89.94 108 LYS A CA 1
ATOM 882 C C . LYS A 1 108 ? 5.397 -17.639 8.350 1.00 89.94 108 LYS A C 1
ATOM 884 O O . LYS A 1 108 ? 6.144 -17.391 9.292 1.00 89.94 108 LYS A O 1
ATOM 889 N N . GLN A 1 109 ? 5.000 -16.712 7.480 1.00 88.81 109 GLN A N 1
ATOM 890 C CA . GLN A 1 109 ? 5.394 -15.310 7.583 1.00 88.81 109 GLN A CA 1
ATOM 891 C C . GLN A 1 109 ? 4.780 -14.629 8.814 1.00 88.81 109 GLN A C 1
ATOM 893 O O . GLN A 1 109 ? 5.505 -13.969 9.553 1.00 88.81 109 GLN A O 1
ATOM 898 N N . ILE A 1 110 ? 3.484 -14.833 9.073 1.00 88.56 110 ILE A N 1
ATOM 899 C CA . ILE A 1 110 ? 2.812 -14.317 10.275 1.00 88.56 110 ILE A CA 1
ATOM 900 C C . ILE A 1 110 ? 3.477 -14.860 11.541 1.00 88.56 110 ILE A C 1
ATOM 902 O O . ILE A 1 110 ? 3.843 -14.074 12.405 1.00 88.56 110 ILE A O 1
ATOM 906 N N . LYS A 1 111 ? 3.715 -16.175 11.638 1.00 89.62 111 LYS A N 1
ATOM 907 C CA . LYS A 1 111 ? 4.380 -16.774 12.808 1.00 89.62 111 LYS A CA 1
ATOM 908 C C . LYS A 1 111 ? 5.827 -16.315 12.983 1.00 89.62 111 LYS A C 1
ATOM 910 O O . LYS A 1 111 ? 6.326 -16.290 14.099 1.00 89.62 111 LYS A O 1
ATOM 915 N N . ARG A 1 112 ? 6.512 -15.924 11.905 1.00 89.19 112 ARG A N 1
ATOM 916 C CA . ARG A 1 112 ? 7.844 -15.312 12.004 1.00 89.19 112 ARG A CA 1
ATOM 917 C C . ARG A 1 112 ? 7.783 -13.923 12.646 1.00 89.19 112 ARG A C 1
ATOM 919 O O . ARG A 1 112 ? 8.688 -13.573 13.390 1.00 89.19 112 ARG A O 1
ATOM 926 N N . LEU A 1 113 ? 6.748 -13.144 12.332 1.00 87.25 113 LEU A N 1
ATOM 927 C CA . LEU A 1 113 ? 6.537 -11.795 12.868 1.00 87.25 113 LEU A CA 1
ATOM 928 C C . LEU A 1 113 ? 5.900 -11.811 14.270 1.00 87.25 113 LEU A C 1
ATOM 930 O O . LEU A 1 113 ? 6.188 -10.942 15.083 1.00 87.25 113 LEU A O 1
ATOM 934 N N . ALA A 1 114 ? 5.079 -12.818 14.568 1.00 89.69 114 ALA A N 1
ATOM 935 C CA . ALA A 1 114 ? 4.427 -13.037 15.857 1.00 89.69 114 ALA A CA 1
ATOM 936 C C . ALA A 1 114 ? 4.633 -14.489 16.332 1.00 89.69 114 ALA A C 1
ATOM 938 O O . ALA A 1 114 ? 3.737 -15.323 16.178 1.00 89.69 114 ALA A O 1
ATOM 939 N N . PRO A 1 115 ? 5.802 -14.819 16.915 1.00 89.00 115 PRO A N 1
ATOM 940 C CA . PRO A 1 115 ? 6.131 -16.194 17.304 1.00 89.00 115 PRO A CA 1
ATOM 941 C C . PRO A 1 115 ? 5.216 -16.786 18.377 1.00 89.00 115 PRO A C 1
ATOM 943 O O . PRO A 1 115 ? 5.032 -17.999 18.414 1.00 89.00 115 PRO A O 1
ATOM 946 N N . ALA A 1 116 ? 4.631 -15.944 19.235 1.00 90.12 116 ALA A N 1
ATOM 947 C CA . ALA A 1 116 ? 3.727 -16.381 20.298 1.00 90.12 116 ALA A CA 1
ATOM 948 C C . ALA A 1 116 ? 2.271 -16.571 19.832 1.00 90.12 116 ALA A C 1
ATOM 950 O O . ALA A 1 116 ? 1.416 -16.917 20.643 1.00 90.12 116 ALA A O 1
ATOM 951 N N . LEU A 1 117 ? 1.973 -16.335 18.548 1.00 89.94 117 LEU A N 1
ATOM 952 C CA . LEU A 1 117 ? 0.624 -16.464 18.009 1.00 89.94 117 LEU A CA 1
ATOM 953 C C . LEU A 1 117 ? 0.185 -17.937 17.991 1.00 89.94 117 LEU A C 1
ATOM 955 O O . LEU A 1 117 ? 0.840 -18.792 17.385 1.00 89.94 117 LEU A O 1
ATOM 959 N N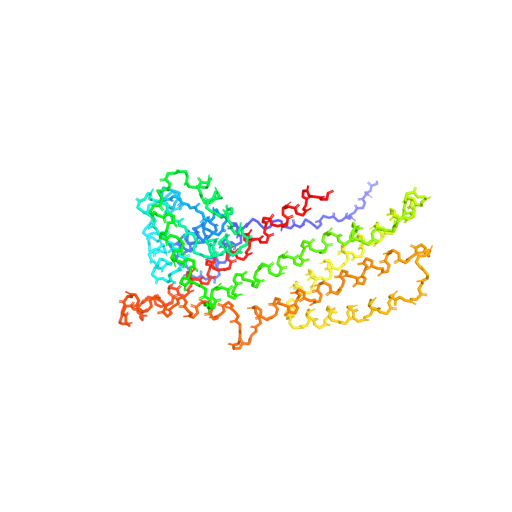 . GLN A 1 118 ? -0.943 -18.224 18.633 1.00 90.38 118 GLN A N 1
ATOM 960 C CA . GLN A 1 118 ? -1.488 -19.579 18.716 1.00 90.38 118 GLN A CA 1
ATOM 961 C C . GLN A 1 118 ? -2.192 -19.997 17.410 1.00 90.38 118 GLN A C 1
ATOM 963 O O . GLN A 1 118 ? -2.624 -19.160 16.618 1.00 90.38 118 GLN A O 1
ATOM 968 N N . ASP A 1 119 ? -2.341 -21.305 17.174 1.00 90.06 119 ASP A N 1
ATOM 969 C CA . ASP A 1 119 ? -2.952 -21.827 15.936 1.00 90.06 119 ASP A CA 1
ATOM 970 C C . ASP A 1 119 ? -4.425 -21.426 15.765 1.00 90.06 119 ASP A C 1
ATOM 972 O O . ASP A 1 119 ? -4.874 -21.141 14.656 1.00 90.06 119 ASP A O 1
ATOM 976 N N . ASN A 1 120 ? -5.176 -21.347 16.862 1.00 92.50 120 ASN A N 1
ATOM 977 C CA . ASN A 1 120 ? -6.545 -20.829 16.856 1.00 92.50 120 ASN A CA 1
ATOM 978 C C . ASN A 1 120 ? -6.594 -19.342 16.459 1.00 92.50 120 ASN A C 1
ATOM 980 O O . ASN A 1 120 ? -7.476 -18.954 15.698 1.00 92.50 120 ASN A O 1
ATOM 984 N N . GLU A 1 121 ? -5.640 -18.526 16.916 1.00 92.38 121 GLU A N 1
ATOM 985 C CA . GLU A 1 121 ? -5.529 -17.117 16.531 1.00 92.38 121 GLU A CA 1
ATOM 986 C C . GLU A 1 121 ? -5.188 -16.991 15.042 1.00 92.38 121 GLU A C 1
ATOM 988 O O . GLU A 1 121 ? -5.787 -16.171 14.354 1.00 92.38 121 GLU A O 1
ATOM 993 N N . VAL A 1 122 ? -4.306 -17.845 14.504 1.00 91.69 122 VAL A N 1
ATOM 994 C CA . VAL A 1 122 ? -4.031 -17.910 13.054 1.00 91.69 122 VAL A CA 1
ATOM 995 C C . VAL A 1 122 ? -5.306 -18.203 12.255 1.00 91.69 122 VAL A C 1
ATOM 997 O O . VAL A 1 122 ? -5.536 -17.582 11.215 1.00 91.69 122 VAL A O 1
ATOM 1000 N N . GLU A 1 123 ? -6.152 -19.119 12.728 1.00 91.88 123 GLU A N 1
ATOM 1001 C CA . GLU A 1 123 ? -7.422 -19.431 12.066 1.00 91.88 123 GLU A CA 1
ATOM 1002 C C . GLU A 1 123 ? -8.422 -18.264 12.158 1.00 91.88 123 GLU A C 1
ATOM 1004 O O . GLU A 1 123 ? -9.160 -18.003 11.208 1.00 91.88 123 GLU A O 1
ATOM 1009 N N . GLU A 1 124 ? -8.412 -17.493 13.250 1.00 93.38 124 GLU A N 1
ATOM 1010 C CA . GLU A 1 124 ? -9.160 -16.231 13.329 1.00 93.38 124 GLU A CA 1
ATOM 1011 C C . GLU A 1 124 ? -8.655 -15.205 12.297 1.00 93.38 124 GLU A C 1
ATOM 1013 O O . GLU A 1 124 ? -9.470 -14.605 11.593 1.00 93.38 124 GLU A O 1
ATOM 1018 N N . LEU A 1 125 ? -7.334 -15.064 12.109 1.00 93.38 125 LEU A N 1
ATOM 1019 C CA . LEU A 1 125 ? -6.776 -14.203 11.052 1.00 93.38 125 LEU A CA 1
ATOM 1020 C C . LEU A 1 125 ? -7.213 -14.658 9.657 1.00 93.38 125 LEU A C 1
ATOM 1022 O O . LEU A 1 125 ? -7.510 -13.823 8.801 1.00 93.38 125 LEU A O 1
ATOM 1026 N N . ARG A 1 126 ? -7.292 -15.974 9.423 1.00 93.12 126 ARG A N 1
ATOM 1027 C CA . ARG A 1 126 ? -7.790 -16.523 8.157 1.00 93.12 126 ARG A CA 1
ATOM 1028 C C . ARG A 1 126 ? -9.239 -16.109 7.910 1.00 93.12 126 ARG A C 1
ATOM 1030 O O . ARG A 1 126 ? -9.547 -15.658 6.811 1.00 93.12 126 ARG A O 1
ATOM 1037 N N . LYS A 1 127 ? -10.114 -16.225 8.913 1.00 94.12 127 LYS A N 1
ATOM 1038 C CA . LYS A 1 127 ? -11.520 -15.797 8.797 1.00 94.12 127 LYS A CA 1
ATOM 1039 C C . LYS A 1 127 ? -11.623 -14.315 8.447 1.00 94.12 127 LYS A C 1
ATOM 1041 O O . LYS A 1 127 ? -12.357 -13.962 7.534 1.00 94.12 127 LYS A O 1
ATOM 1046 N N . ILE A 1 128 ? -10.820 -13.474 9.097 1.00 93.00 128 ILE A N 1
ATOM 1047 C CA . ILE A 1 128 ? -10.765 -12.033 8.816 1.00 93.00 128 ILE A CA 1
ATOM 1048 C C . ILE A 1 128 ? -10.329 -11.760 7.373 1.00 93.00 128 ILE A C 1
ATOM 1050 O O . ILE A 1 128 ? -10.917 -10.908 6.709 1.00 93.00 128 ILE A O 1
ATOM 1054 N N . ALA A 1 129 ? -9.325 -12.487 6.874 1.00 91.56 129 ALA A N 1
ATOM 1055 C CA . ALA A 1 129 ? -8.883 -12.371 5.487 1.00 91.56 129 ALA A CA 1
ATOM 1056 C C . ALA A 1 129 ? -10.012 -12.732 4.512 1.00 91.56 129 ALA A C 1
ATOM 1058 O O . ALA A 1 129 ? -10.281 -11.977 3.582 1.00 91.56 129 ALA A O 1
ATOM 1059 N N . VAL A 1 130 ? -10.699 -13.852 4.761 1.00 92.88 130 VAL A N 1
ATOM 1060 C CA . VAL A 1 130 ? -11.814 -14.340 3.936 1.00 92.88 130 VAL A CA 1
ATOM 1061 C C . VAL A 1 130 ? -12.986 -13.357 3.940 1.00 92.88 130 VAL A C 1
ATOM 1063 O O . VAL A 1 130 ? -13.535 -13.070 2.884 1.00 92.88 130 VAL A O 1
ATOM 1066 N N . GLU A 1 131 ? -13.336 -12.785 5.093 1.00 91.19 131 GLU A N 1
ATOM 1067 C CA . GLU A 1 131 ? -14.377 -11.753 5.201 1.00 91.19 131 GLU A CA 1
ATOM 1068 C C . GLU A 1 131 ? -14.025 -10.454 4.463 1.00 91.19 131 GLU A C 1
ATOM 1070 O O . GLU A 1 131 ? -14.917 -9.701 4.069 1.00 91.19 131 GLU A O 1
ATOM 1075 N N . ALA A 1 132 ? -12.733 -10.157 4.313 1.00 89.38 132 ALA A N 1
ATOM 1076 C CA . ALA A 1 132 ? -12.263 -8.976 3.602 1.00 89.38 132 ALA A CA 1
ATOM 1077 C C . ALA A 1 132 ? -12.202 -9.177 2.075 1.00 89.38 132 ALA A C 1
ATOM 1079 O O . ALA A 1 132 ? -12.097 -8.184 1.350 1.00 89.38 132 ALA A O 1
ATOM 1080 N N . LEU A 1 133 ? -12.316 -10.412 1.571 1.00 89.75 133 LEU A N 1
ATOM 1081 C CA . LEU A 1 133 ? -12.426 -10.682 0.134 1.00 89.75 133 LEU A CA 1
ATOM 1082 C C . LEU A 1 133 ? -13.737 -10.116 -0.434 1.00 89.75 133 LEU A C 1
ATOM 1084 O O . LEU A 1 133 ? -14.782 -10.109 0.212 1.00 89.75 133 LEU A O 1
ATOM 1088 N N . GLY A 1 134 ? -13.681 -9.607 -1.659 1.00 85.69 134 GLY A N 1
ATOM 1089 C CA . GLY A 1 134 ? -14.764 -8.914 -2.351 1.00 85.69 134 GLY A CA 1
ATOM 1090 C C . GLY A 1 134 ? -15.024 -7.483 -1.866 1.00 85.69 134 GLY A C 1
ATOM 1091 O O . GLY A 1 134 ? -15.860 -6.785 -2.446 1.00 85.69 134 GLY A O 1
ATOM 1092 N N . THR A 1 135 ? -14.333 -7.014 -0.820 1.00 90.50 135 THR A N 1
ATOM 1093 C CA . THR A 1 135 ? -14.569 -5.681 -0.244 1.00 90.50 135 THR A CA 1
ATOM 1094 C C . THR A 1 135 ? -13.777 -4.583 -0.966 1.00 90.50 135 THR A C 1
ATOM 1096 O O . THR A 1 135 ? -12.773 -4.854 -1.628 1.00 90.50 135 THR A O 1
ATOM 1099 N N . PRO A 1 136 ? -14.157 -3.300 -0.814 1.00 89.81 136 PRO A N 1
ATOM 1100 C CA . PRO A 1 136 ? -13.324 -2.192 -1.273 1.00 89.81 136 PRO A CA 1
ATOM 1101 C C . PRO A 1 136 ? -11.904 -2.185 -0.695 1.00 89.81 136 PRO A C 1
ATOM 1103 O O . PRO A 1 136 ? -10.997 -1.687 -1.355 1.00 89.81 136 PRO A O 1
ATOM 1106 N N . LEU A 1 137 ? -11.695 -2.761 0.496 1.00 89.50 137 LEU A N 1
ATOM 1107 C CA . LEU A 1 137 ? -10.364 -2.893 1.086 1.00 89.50 137 LEU A CA 1
ATOM 1108 C C . LEU A 1 137 ? -9.479 -3.871 0.300 1.00 89.50 137 LEU A C 1
ATOM 1110 O O . LEU A 1 137 ? -8.283 -3.637 0.162 1.00 89.50 137 LEU A O 1
ATOM 1114 N N . GLU A 1 138 ? -10.053 -4.937 -0.259 1.00 89.81 138 GLU A N 1
ATOM 1115 C CA . GLU A 1 138 ? -9.320 -5.832 -1.158 1.00 89.81 138 GLU A CA 1
ATOM 1116 C C . GLU A 1 138 ? -8.885 -5.102 -2.421 1.00 89.81 138 GLU A C 1
ATOM 1118 O O . GLU A 1 138 ? -7.713 -5.146 -2.775 1.00 89.81 138 GLU A O 1
ATOM 1123 N N . LYS A 1 139 ? -9.806 -4.376 -3.064 1.00 84.81 139 LYS A N 1
ATOM 1124 C CA . LYS A 1 139 ? -9.485 -3.597 -4.267 1.00 84.81 139 LYS A CA 1
ATOM 1125 C C . LYS A 1 139 ? -8.421 -2.547 -3.990 1.00 84.81 139 LYS A C 1
ATOM 1127 O O . LYS A 1 139 ? -7.572 -2.323 -4.842 1.00 84.81 139 LYS A O 1
ATOM 1132 N N . PHE A 1 140 ? -8.466 -1.928 -2.810 1.00 85.44 140 PHE A N 1
ATOM 1133 C CA . PHE A 1 140 ? -7.418 -1.037 -2.330 1.00 85.44 140 PHE A CA 1
ATOM 1134 C C . PHE A 1 140 ? -6.083 -1.774 -2.340 1.00 85.44 140 PHE A C 1
ATOM 1136 O O . PHE A 1 140 ? -5.191 -1.385 -3.083 1.00 85.44 140 PHE A O 1
ATOM 1143 N N . ILE A 1 141 ? -5.972 -2.891 -1.620 1.00 84.31 141 ILE A N 1
ATOM 1144 C CA . ILE A 1 141 ? -4.725 -3.657 -1.527 1.00 84.31 141 ILE A CA 1
ATOM 1145 C C . ILE A 1 141 ? -4.231 -4.145 -2.891 1.00 84.31 141 ILE A C 1
ATOM 1147 O O . ILE A 1 141 ? -3.066 -3.932 -3.213 1.00 84.31 141 ILE A O 1
ATOM 1151 N N . ASP A 1 142 ? -5.098 -4.722 -3.719 1.00 81.81 142 ASP A N 1
ATOM 1152 C CA . ASP A 1 142 ? -4.746 -5.168 -5.072 1.00 81.81 142 ASP A CA 1
ATOM 1153 C C . ASP A 1 142 ? -4.197 -4.028 -5.913 1.00 81.81 142 ASP A C 1
ATOM 1155 O O . ASP A 1 142 ? -3.234 -4.201 -6.662 1.00 81.81 142 ASP A O 1
ATOM 1159 N N . ALA A 1 143 ? -4.794 -2.849 -5.758 1.00 74.44 143 ALA A N 1
ATOM 1160 C CA . ALA A 1 143 ? -4.355 -1.681 -6.467 1.00 74.44 143 ALA A CA 1
ATOM 1161 C C . ALA A 1 143 ? -2.975 -1.215 -6.004 1.00 74.44 143 ALA A C 1
ATOM 1163 O O . ALA A 1 143 ? -2.071 -1.050 -6.824 1.00 74.44 143 ALA A O 1
ATOM 1164 N N . TYR A 1 144 ? -2.743 -1.117 -4.701 1.00 72.94 144 TYR A N 1
ATOM 1165 C CA . TYR A 1 144 ? -1.397 -0.835 -4.205 1.00 72.94 144 TYR A CA 1
ATOM 1166 C C . TYR A 1 144 ? -0.364 -1.821 -4.727 1.00 72.94 144 TYR A C 1
ATOM 1168 O O . TYR A 1 144 ? 0.710 -1.423 -5.163 1.00 72.94 144 TYR A O 1
ATOM 1176 N N . ILE A 1 145 ? -0.695 -3.104 -4.762 1.00 69.94 145 ILE A N 1
ATOM 1177 C CA . ILE A 1 145 ? 0.241 -4.123 -5.225 1.00 69.94 145 ILE A CA 1
ATOM 1178 C C . ILE A 1 145 ? 0.495 -4.016 -6.725 1.00 69.94 145 ILE A C 1
ATOM 1180 O O . ILE A 1 145 ? 1.633 -4.190 -7.151 1.00 69.94 145 ILE A O 1
ATOM 1184 N N . ALA A 1 146 ? -0.523 -3.708 -7.526 1.00 70.50 146 ALA A N 1
ATOM 1185 C CA . ALA A 1 146 ? -0.358 -3.480 -8.956 1.00 70.50 146 ALA A CA 1
ATOM 1186 C C . ALA A 1 146 ? 0.516 -2.246 -9.232 1.00 70.50 146 ALA A C 1
ATOM 1188 O O . ALA A 1 146 ? 1.467 -2.339 -10.008 1.00 70.50 146 ALA A O 1
ATOM 1189 N N . ALA A 1 147 ? 0.252 -1.129 -8.544 1.00 66.56 147 ALA A N 1
ATOM 1190 C CA . ALA A 1 147 ? 1.040 0.096 -8.663 1.00 66.56 147 ALA A CA 1
ATOM 1191 C C . ALA A 1 147 ? 2.510 -0.140 -8.288 1.00 66.56 147 ALA A C 1
ATOM 1193 O O . ALA A 1 147 ? 3.420 0.308 -8.983 1.00 66.56 147 ALA A O 1
ATOM 1194 N N . VAL A 1 148 ? 2.759 -0.888 -7.212 1.00 66.38 148 VAL A N 1
ATOM 1195 C CA . VAL A 1 148 ? 4.125 -1.128 -6.746 1.00 66.38 148 VAL A CA 1
ATOM 1196 C C . VAL A 1 148 ? 4.828 -2.253 -7.529 1.00 66.38 148 VAL A C 1
ATOM 1198 O O . VAL A 1 148 ? 6.038 -2.199 -7.753 1.00 66.38 148 VAL A O 1
ATOM 1201 N N . GLY A 1 149 ? 4.080 -3.231 -8.045 1.00 68.06 149 GLY A N 1
ATOM 1202 C CA . GLY A 1 149 ? 4.572 -4.210 -9.016 1.00 68.06 149 GLY A CA 1
ATOM 1203 C C . GLY A 1 149 ? 5.088 -3.555 -10.300 1.00 68.06 149 GLY A C 1
ATOM 1204 O O . GLY A 1 149 ? 6.112 -3.982 -10.831 1.00 68.06 149 GLY A O 1
ATOM 1205 N N . GLY A 1 150 ? 4.452 -2.465 -10.732 1.00 70.94 150 GLY A N 1
ATOM 1206 C CA . GLY A 1 150 ? 4.899 -1.649 -11.858 1.00 70.94 150 GLY A CA 1
ATOM 1207 C C . GLY A 1 150 ? 6.308 -1.066 -11.691 1.00 70.94 150 GLY A C 1
ATOM 1208 O O . GLY A 1 150 ? 7.155 -1.237 -12.569 1.00 70.94 150 GLY A O 1
ATOM 1209 N N . PHE A 1 151 ? 6.637 -0.521 -10.514 1.00 69.25 151 PHE A N 1
ATOM 1210 C CA . PHE A 1 151 ? 8.000 -0.049 -10.221 1.00 69.25 151 PHE A CA 1
ATOM 1211 C C . PHE A 1 151 ? 9.046 -1.167 -10.264 1.00 69.25 151 PHE A C 1
ATOM 1213 O O . PHE A 1 151 ? 10.155 -0.970 -10.767 1.00 69.25 151 PHE A O 1
ATOM 1220 N N . LYS A 1 152 ? 8.697 -2.364 -9.778 1.00 71.31 152 LYS A N 1
ATOM 1221 C CA . LYS A 1 152 ? 9.576 -3.534 -9.887 1.00 71.31 152 LYS A CA 1
ATOM 1222 C C . LYS A 1 152 ? 9.783 -3.943 -11.346 1.00 71.31 152 LYS A C 1
ATOM 1224 O O . LYS A 1 152 ? 10.896 -4.312 -11.716 1.00 71.31 152 LYS A O 1
ATOM 1229 N N . ASP A 1 153 ? 8.740 -3.877 -12.170 1.00 79.19 153 ASP A N 1
ATOM 1230 C CA . ASP A 1 153 ? 8.856 -4.162 -13.598 1.00 79.19 153 ASP A CA 1
ATOM 1231 C C . ASP A 1 153 ? 9.782 -3.165 -14.300 1.00 79.19 153 ASP A C 1
ATOM 1233 O O . ASP A 1 153 ? 10.631 -3.610 -15.072 1.00 79.19 153 ASP A O 1
ATOM 1237 N N . ILE A 1 154 ? 9.685 -1.867 -13.975 1.00 77.06 154 ILE A N 1
ATOM 1238 C CA . ILE A 1 154 ? 10.580 -0.817 -14.491 1.00 77.06 154 ILE A CA 1
ATOM 1239 C C . ILE A 1 154 ? 12.037 -1.109 -14.120 1.00 77.06 154 ILE A C 1
ATOM 1241 O O . ILE A 1 154 ? 12.912 -1.064 -14.983 1.00 77.06 154 ILE A O 1
ATOM 1245 N N . ALA A 1 155 ? 12.309 -1.480 -12.866 1.00 75.38 155 ALA A N 1
ATOM 1246 C CA . ALA A 1 155 ? 13.662 -1.819 -12.419 1.00 75.38 155 ALA A CA 1
ATOM 1247 C C . ALA A 1 155 ? 14.262 -3.024 -13.168 1.00 75.38 155 ALA A C 1
ATOM 1249 O O . ALA A 1 155 ? 15.475 -3.125 -13.328 1.00 75.38 155 ALA A O 1
ATOM 1250 N N . GLN A 1 156 ? 13.420 -3.939 -13.654 1.00 81.06 156 GLN A N 1
ATOM 1251 C CA . GLN A 1 156 ? 13.859 -5.110 -14.411 1.00 81.06 156 GLN A CA 1
ATOM 1252 C C . GLN A 1 156 ? 14.026 -4.851 -15.912 1.00 81.06 156 GLN A C 1
ATOM 1254 O O . GLN A 1 156 ? 14.566 -5.720 -16.596 1.00 81.06 156 GLN A O 1
ATOM 1259 N N . ILE A 1 157 ? 13.584 -3.705 -16.443 1.00 84.25 157 ILE A N 1
ATOM 1260 C CA . ILE A 1 157 ? 13.652 -3.403 -17.882 1.00 84.25 157 ILE A CA 1
ATOM 1261 C C . ILE A 1 157 ? 15.070 -3.547 -18.452 1.00 84.25 157 ILE A C 1
ATOM 1263 O O . ILE A 1 157 ? 15.190 -4.225 -19.475 1.00 84.25 157 ILE A O 1
ATOM 1267 N N . PRO A 1 158 ? 16.136 -3.013 -17.818 1.00 84.19 158 PRO A N 1
ATOM 1268 C CA . PRO A 1 158 ? 17.500 -3.178 -18.320 1.00 84.19 158 PRO A CA 1
ATOM 1269 C C . PRO A 1 158 ? 17.894 -4.640 -18.527 1.00 84.19 158 PRO A C 1
ATOM 1271 O O . PRO A 1 158 ? 18.436 -5.008 -19.563 1.00 84.19 158 PRO A O 1
ATOM 1274 N N . VAL A 1 159 ? 17.540 -5.502 -17.574 1.00 82.62 159 VAL A N 1
ATOM 1275 C CA . VAL A 1 159 ? 17.849 -6.934 -17.638 1.00 82.62 159 VAL A CA 1
ATOM 1276 C C . VAL A 1 159 ? 16.950 -7.650 -18.652 1.00 82.62 159 VAL A C 1
ATOM 1278 O O . VAL A 1 159 ? 17.436 -8.446 -19.449 1.00 82.62 159 VAL A O 1
ATOM 1281 N N . LYS A 1 160 ? 15.642 -7.352 -18.668 1.00 82.75 160 LYS A N 1
ATOM 1282 C CA . LYS A 1 160 ? 14.664 -7.955 -19.597 1.00 82.75 160 LYS A CA 1
ATOM 1283 C C . LYS A 1 160 ? 14.948 -7.603 -21.059 1.00 82.75 160 LYS A C 1
ATOM 1285 O O . LYS A 1 160 ? 14.669 -8.409 -21.943 1.00 82.75 160 LYS A O 1
ATOM 1290 N N . CYS A 1 161 ? 15.463 -6.403 -21.313 1.00 82.50 161 CYS A N 1
ATOM 1291 C CA . CYS A 1 161 ? 15.727 -5.903 -22.659 1.00 82.50 161 CYS A CA 1
ATOM 1292 C C . CYS A 1 161 ? 17.160 -6.153 -23.129 1.00 82.50 161 CYS A C 1
ATOM 1294 O O . CYS A 1 161 ? 17.469 -5.770 -24.256 1.00 82.50 161 CYS A O 1
ATOM 1296 N N . LEU A 1 162 ? 18.017 -6.759 -22.297 1.00 83.06 162 LEU A N 1
ATOM 1297 C CA . LEU A 1 162 ? 19.428 -6.960 -22.604 1.00 83.06 162 LEU A CA 1
ATOM 1298 C C . LEU A 1 162 ? 19.594 -7.764 -23.912 1.00 83.06 162 LEU A C 1
ATOM 1300 O O . LEU A 1 162 ? 19.124 -8.904 -24.002 1.00 83.06 162 LEU A O 1
ATOM 1304 N N . PRO A 1 163 ? 20.265 -7.209 -24.937 1.00 80.81 163 PRO A N 1
ATOM 1305 C CA . PRO A 1 163 ? 20.536 -7.921 -26.176 1.00 80.81 163 PRO A CA 1
ATOM 1306 C C . PRO A 1 163 ? 21.360 -9.193 -25.945 1.00 80.81 163 PRO A C 1
ATOM 1308 O O . PRO A 1 163 ? 22.390 -9.163 -25.272 1.00 80.81 163 PRO A O 1
ATOM 1311 N N . LYS A 1 164 ? 20.988 -10.299 -26.606 1.00 78.69 164 LYS A N 1
ATOM 1312 C CA . LYS A 1 164 ? 21.736 -11.577 -26.552 1.00 78.69 164 LYS A CA 1
ATOM 1313 C C . LYS A 1 164 ? 23.209 -11.440 -26.960 1.00 78.69 164 LYS A C 1
ATOM 1315 O O . LYS A 1 164 ? 24.038 -12.236 -26.543 1.00 78.69 164 LYS A O 1
ATOM 1320 N N . LYS A 1 165 ? 23.532 -10.452 -27.799 1.00 71.25 165 LYS A N 1
ATOM 1321 C CA . LYS A 1 165 ? 24.892 -10.181 -28.285 1.00 71.25 165 LYS A CA 1
ATOM 1322 C C . LYS A 1 165 ? 25.661 -9.163 -27.425 1.00 71.25 165 LYS A C 1
ATOM 1324 O O . LYS A 1 165 ? 26.782 -8.836 -27.807 1.00 71.25 165 LYS A O 1
ATOM 1329 N N . CYS A 1 166 ? 25.132 -8.674 -26.292 1.00 72.38 166 CYS A N 1
ATOM 1330 C CA . CYS A 1 166 ? 25.870 -7.718 -25.446 1.00 72.38 166 CYS A CA 1
ATOM 1331 C C . CYS A 1 166 ? 27.233 -8.239 -24.992 1.00 72.38 166 CYS A C 1
ATOM 1333 O O . CYS A 1 166 ? 28.148 -7.444 -24.824 1.00 72.38 166 CYS A O 1
ATOM 1335 N N . GLU A 1 167 ? 27.406 -9.557 -24.864 1.00 67.94 167 GLU A N 1
ATOM 1336 C CA . GLU A 1 167 ? 28.706 -10.166 -24.552 1.00 67.94 167 GLU A CA 1
ATOM 1337 C C . GLU A 1 167 ? 29.793 -9.817 -25.584 1.00 67.94 167 GLU A C 1
ATOM 1339 O O . GLU A 1 167 ? 30.967 -9.740 -25.239 1.00 67.94 167 GLU A O 1
ATOM 1344 N N . LYS A 1 168 ? 29.413 -9.565 -26.847 1.00 69.94 168 LYS A N 1
ATOM 1345 C CA . LYS A 1 168 ? 30.336 -9.194 -27.934 1.00 69.94 168 LYS A CA 1
ATOM 1346 C C . LYS A 1 168 ? 30.528 -7.681 -28.087 1.00 69.94 168 LYS A C 1
ATOM 1348 O O . LYS A 1 168 ? 31.516 -7.267 -28.679 1.00 69.94 168 LYS A O 1
ATOM 1353 N N . PHE A 1 169 ? 29.600 -6.871 -27.574 1.00 78.06 169 PHE A N 1
ATOM 1354 C CA . PHE A 1 169 ? 29.574 -5.408 -27.733 1.00 78.06 169 PHE A CA 1
ATOM 1355 C C . PHE A 1 169 ? 29.283 -4.716 -26.397 1.00 78.06 169 PHE A C 1
ATOM 1357 O O . PHE A 1 169 ? 28.382 -3.882 -26.286 1.00 78.06 169 PHE A O 1
ATOM 1364 N N . ILE A 1 170 ? 30.031 -5.106 -25.365 1.00 81.75 170 ILE A N 1
ATOM 1365 C CA . ILE A 1 170 ? 29.724 -4.742 -23.981 1.00 81.75 170 ILE A CA 1
ATOM 1366 C C . ILE A 1 170 ? 29.776 -3.225 -23.766 1.00 81.75 170 ILE A C 1
ATOM 1368 O O . ILE A 1 170 ? 28.868 -2.664 -23.156 1.00 81.75 170 ILE A O 1
ATOM 1372 N N . ASP A 1 171 ? 30.762 -2.551 -24.364 1.00 84.75 171 ASP A N 1
ATOM 1373 C CA . ASP A 1 171 ? 30.962 -1.103 -24.246 1.00 84.75 171 ASP A CA 1
ATOM 1374 C C . ASP A 1 171 ? 29.782 -0.311 -24.812 1.00 84.75 171 ASP A C 1
ATOM 1376 O O . ASP A 1 171 ? 29.350 0.689 -24.235 1.00 84.75 171 ASP A O 1
ATOM 1380 N N . GLU A 1 172 ? 29.220 -0.780 -25.926 1.00 84.38 172 GLU A N 1
ATOM 1381 C CA . GLU A 1 172 ? 28.079 -0.131 -26.559 1.00 84.38 172 GLU A CA 1
ATOM 1382 C C . GLU A 1 172 ? 26.799 -0.370 -25.751 1.00 84.38 172 GLU A C 1
ATOM 1384 O O . GLU A 1 172 ? 26.039 0.566 -25.505 1.00 84.38 172 GLU A O 1
ATOM 1389 N N . CYS A 1 173 ? 26.598 -1.583 -25.228 1.00 83.31 173 CYS A N 1
ATOM 1390 C CA . CYS A 1 173 ? 25.497 -1.864 -24.309 1.00 83.31 173 CYS A CA 1
ATOM 1391 C C . CYS A 1 173 ? 25.567 -1.009 -23.033 1.00 83.31 173 CYS A C 1
ATOM 1393 O O . CYS A 1 173 ? 24.545 -0.471 -22.598 1.00 83.31 173 CYS A O 1
ATOM 1395 N N . PHE A 1 174 ? 26.760 -0.838 -22.456 1.00 85.19 174 PHE A N 1
ATOM 1396 C CA . PHE A 1 174 ? 26.979 0.041 -21.306 1.00 85.19 174 PHE A CA 1
ATOM 1397 C C . PHE A 1 174 ? 26.699 1.505 -21.640 1.00 85.19 174 PHE A C 1
ATOM 1399 O O . PHE A 1 174 ? 26.026 2.189 -20.869 1.00 85.19 174 PHE A O 1
ATOM 1406 N N . ARG A 1 175 ? 27.153 1.985 -22.803 1.00 87.56 175 ARG A N 1
ATOM 1407 C CA . ARG A 1 175 ? 26.875 3.349 -23.272 1.00 87.56 175 ARG A CA 1
ATOM 1408 C C . ARG A 1 175 ? 25.374 3.605 -23.401 1.00 87.56 175 ARG A C 1
ATOM 1410 O O . ARG A 1 175 ? 24.888 4.635 -22.939 1.00 87.56 175 ARG A O 1
ATOM 1417 N N . GLN A 1 176 ? 24.625 2.666 -23.974 1.00 88.50 176 GLN A N 1
ATOM 1418 C CA . GLN A 1 176 ? 23.175 2.807 -24.101 1.00 88.50 176 GLN A CA 1
ATOM 1419 C C . GLN A 1 176 ? 22.446 2.727 -22.758 1.00 88.50 176 GLN A C 1
ATOM 1421 O O . GLN A 1 176 ? 21.484 3.46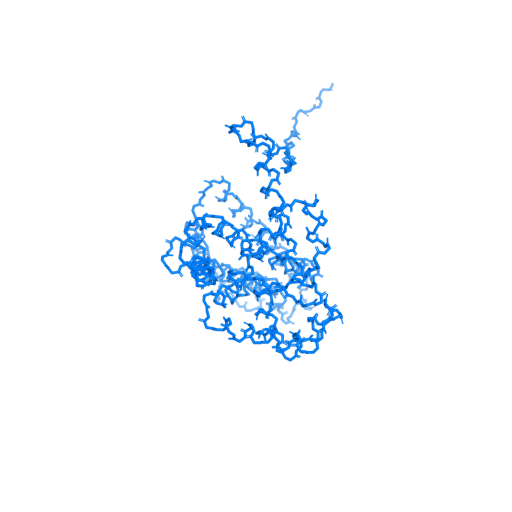5 -22.540 1.00 88.50 176 GLN A O 1
ATOM 1426 N N . LEU A 1 177 ? 22.928 1.900 -21.827 1.00 87.00 177 LEU A N 1
ATOM 1427 C CA . LEU A 1 177 ? 22.406 1.873 -20.464 1.00 87.00 177 LEU A CA 1
ATOM 1428 C C . LEU A 1 177 ? 22.656 3.205 -19.738 1.00 87.00 177 LEU A C 1
ATOM 1430 O O . LEU A 1 177 ? 21.762 3.707 -19.063 1.00 87.00 177 LEU A O 1
ATOM 1434 N N . LEU A 1 178 ? 23.832 3.814 -19.918 1.00 86.50 178 LEU A N 1
ATOM 1435 C CA . LEU A 1 178 ? 24.144 5.137 -19.374 1.00 86.50 178 LEU A CA 1
ATOM 1436 C C . LEU A 1 178 ? 23.206 6.211 -19.946 1.00 86.50 178 LEU A C 1
ATOM 1438 O O . LEU A 1 178 ? 22.635 6.994 -19.187 1.00 86.50 178 LEU A O 1
ATOM 1442 N N . ASN A 1 179 ? 22.992 6.211 -21.266 1.00 87.75 179 ASN A N 1
ATOM 1443 C CA . ASN A 1 179 ? 22.051 7.120 -21.929 1.00 87.75 179 ASN A CA 1
ATOM 1444 C C . ASN A 1 179 ? 20.626 6.958 -21.383 1.00 87.75 179 ASN A C 1
ATOM 1446 O O . ASN A 1 179 ? 19.926 7.944 -21.145 1.00 87.75 179 ASN A O 1
ATOM 1450 N N . TYR A 1 180 ? 20.197 5.715 -21.156 1.00 88.62 180 TYR A N 1
ATOM 1451 C CA . TYR A 1 180 ? 18.909 5.416 -20.539 1.00 88.62 180 TYR A CA 1
ATOM 1452 C C . TYR A 1 180 ? 18.824 5.938 -19.096 1.00 88.62 180 TYR A C 1
ATOM 1454 O O . TYR A 1 180 ? 17.834 6.576 -18.740 1.00 88.62 180 TYR A O 1
ATOM 1462 N N . SER A 1 181 ? 19.866 5.756 -18.282 1.00 84.88 181 SER A N 1
ATOM 1463 C CA . SER A 1 181 ? 19.916 6.288 -16.913 1.00 84.88 181 SER A CA 1
ATOM 1464 C C . SER A 1 181 ? 19.821 7.817 -16.879 1.00 84.88 181 SER A C 1
ATOM 1466 O O . SER A 1 181 ? 19.081 8.372 -16.068 1.00 84.88 181 SER A O 1
ATOM 1468 N N . ILE A 1 182 ? 20.505 8.513 -17.794 1.00 87.75 182 ILE A N 1
ATOM 1469 C CA . ILE A 1 182 ? 20.407 9.977 -17.940 1.00 87.75 182 ILE A CA 1
ATOM 1470 C C . ILE A 1 182 ? 18.976 10.394 -18.310 1.00 87.75 182 ILE A C 1
ATOM 1472 O O . ILE A 1 182 ? 18.425 11.341 -17.737 1.00 87.75 182 ILE A O 1
ATOM 1476 N N . TRP A 1 183 ? 18.355 9.674 -19.247 1.00 90.06 183 TRP A N 1
ATOM 1477 C CA . TRP A 1 183 ? 16.965 9.907 -19.635 1.00 90.06 183 TRP A CA 1
ATOM 1478 C C . TRP A 1 183 ? 16.004 9.716 -18.451 1.00 90.06 183 TRP A C 1
ATOM 1480 O O . TRP A 1 183 ? 15.155 10.575 -18.209 1.00 90.06 183 TRP A O 1
ATOM 1490 N N . LEU A 1 184 ? 16.179 8.652 -17.661 1.00 85.19 184 LEU A N 1
ATOM 1491 C CA . LEU A 1 184 ? 15.355 8.379 -16.483 1.00 85.19 184 LEU A CA 1
ATOM 1492 C C . LEU A 1 184 ? 15.501 9.472 -15.412 1.00 85.19 184 LEU A C 1
ATOM 1494 O O . LEU A 1 184 ? 14.504 9.917 -14.847 1.00 85.19 184 LEU A O 1
ATOM 1498 N N . LEU A 1 185 ? 16.721 9.956 -15.164 1.00 80.88 185 LEU A N 1
ATOM 1499 C CA . LEU A 1 185 ? 16.962 11.069 -14.236 1.00 80.88 185 LEU A CA 1
ATOM 1500 C C . LEU A 1 185 ? 16.291 12.364 -14.703 1.00 80.88 185 LEU A C 1
ATOM 1502 O O . LEU A 1 185 ? 15.718 13.091 -13.892 1.00 80.88 185 LEU A O 1
ATOM 1506 N N . THR A 1 186 ? 16.308 12.629 -16.009 1.00 86.06 186 THR A N 1
ATOM 1507 C CA . THR A 1 186 ? 15.629 13.794 -16.594 1.00 86.06 186 THR A CA 1
ATOM 1508 C C . THR A 1 186 ? 14.117 13.684 -16.419 1.00 86.06 186 THR A C 1
ATOM 1510 O O . THR A 1 186 ? 13.467 14.654 -16.037 1.00 86.06 186 THR A O 1
ATOM 1513 N N . LEU A 1 187 ? 13.558 12.490 -16.621 1.00 85.12 187 LEU A N 1
ATOM 1514 C CA . LEU A 1 187 ? 12.145 12.209 -16.381 1.00 85.12 187 LEU A CA 1
ATOM 1515 C C . LEU A 1 187 ? 11.757 12.451 -14.916 1.00 85.12 187 LEU A C 1
ATOM 1517 O O . LEU A 1 187 ? 10.747 13.102 -14.652 1.00 85.12 187 LEU A O 1
ATOM 1521 N N . ILE A 1 188 ? 12.572 11.983 -13.966 1.00 79.06 188 ILE A N 1
ATOM 1522 C CA . ILE A 1 188 ? 12.358 12.227 -12.532 1.00 79.06 188 ILE A CA 1
ATOM 1523 C C . ILE A 1 188 ? 12.404 13.730 -12.231 1.00 79.06 188 ILE A C 1
ATOM 1525 O O . ILE A 1 188 ? 11.520 14.242 -11.546 1.00 79.06 188 ILE A O 1
ATOM 1529 N N . ALA A 1 189 ? 13.385 14.453 -12.776 1.00 74.56 189 ALA A N 1
ATOM 1530 C CA . ALA A 1 189 ? 13.485 15.901 -12.612 1.00 74.56 189 ALA A CA 1
ATOM 1531 C C . ALA A 1 189 ? 12.250 16.633 -13.169 1.00 74.56 189 ALA A C 1
ATOM 1533 O O . ALA A 1 189 ? 11.718 17.517 -12.501 1.00 74.56 189 ALA A O 1
ATOM 1534 N N . SER A 1 190 ? 11.740 16.228 -14.339 1.00 81.44 190 SER A N 1
ATOM 1535 C CA . SER A 1 190 ? 10.503 16.781 -14.908 1.00 81.44 190 SER A CA 1
ATOM 1536 C C . SER A 1 190 ? 9.286 16.512 -14.019 1.00 81.44 190 SER A C 1
ATOM 1538 O O . SER A 1 190 ? 8.493 17.418 -13.782 1.00 81.44 190 SER A O 1
ATOM 1540 N N . LEU A 1 191 ? 9.142 15.299 -13.475 1.00 78.12 191 LEU A N 1
ATOM 1541 C CA . LEU A 1 191 ? 8.053 14.981 -12.544 1.00 78.12 191 LEU A CA 1
ATOM 1542 C C . LEU A 1 191 ? 8.127 15.826 -11.263 1.00 78.12 191 LEU A C 1
ATOM 1544 O O . LEU A 1 191 ? 7.100 16.315 -10.791 1.00 78.12 191 LEU A O 1
ATOM 1548 N N . LEU A 1 192 ? 9.331 16.044 -10.726 1.00 69.44 192 LEU A N 1
ATOM 1549 C CA . LEU A 1 192 ? 9.550 16.922 -9.573 1.00 69.44 192 LEU A CA 1
ATOM 1550 C C . LEU A 1 192 ? 9.216 18.382 -9.891 1.00 69.44 192 LEU A C 1
ATOM 1552 O O . LEU A 1 192 ? 8.600 19.063 -9.074 1.00 69.44 192 LEU A O 1
ATOM 1556 N N . GLU A 1 193 ? 9.579 18.868 -11.076 1.00 74.50 193 GLU A N 1
ATOM 1557 C CA . GLU A 1 193 ? 9.234 20.217 -11.520 1.00 74.50 193 GLU A CA 1
ATOM 1558 C C . GLU A 1 193 ? 7.712 20.402 -11.630 1.00 74.50 193 GLU A C 1
ATOM 1560 O O . GLU A 1 193 ? 7.177 21.397 -11.135 1.00 74.50 193 GLU A O 1
ATOM 1565 N N . LEU A 1 194 ? 7.004 19.434 -12.223 1.00 73.44 194 LEU A N 1
ATOM 1566 C CA . LEU A 1 194 ? 5.538 19.434 -12.293 1.00 73.44 194 LEU A CA 1
ATOM 1567 C C . LEU A 1 194 ? 4.916 19.445 -10.890 1.00 73.44 194 LEU A C 1
ATOM 1569 O O . LEU A 1 194 ? 3.986 20.211 -10.633 1.00 73.44 194 LEU A O 1
ATOM 1573 N N . TYR A 1 195 ? 5.469 18.655 -9.967 1.00 64.75 195 TYR A N 1
ATOM 1574 C CA . TYR A 1 195 ? 5.043 18.642 -8.570 1.00 64.75 195 TYR A CA 1
ATOM 1575 C C . TYR A 1 195 ? 5.218 20.011 -7.895 1.00 64.75 195 TYR A C 1
ATOM 1577 O O . TYR A 1 195 ? 4.274 20.527 -7.299 1.00 64.75 195 TYR A O 1
ATOM 1585 N N . VAL A 1 196 ? 6.390 20.642 -8.032 1.00 69.12 196 VAL A N 1
ATOM 1586 C CA . VAL A 1 196 ? 6.673 21.972 -7.456 1.00 69.12 196 VAL A CA 1
ATOM 1587 C C . VAL A 1 196 ? 5.754 23.049 -8.036 1.00 69.12 196 VAL A C 1
ATOM 1589 O O . VAL A 1 196 ? 5.327 23.949 -7.314 1.00 69.12 196 VAL A O 1
ATOM 1592 N N . LYS A 1 197 ? 5.407 22.949 -9.322 1.00 79.62 197 LYS A N 1
ATOM 1593 C CA . LYS A 1 197 ? 4.459 23.856 -9.989 1.00 79.62 197 LYS A CA 1
ATOM 1594 C C . LYS A 1 197 ? 2.998 23.621 -9.589 1.00 79.62 197 LYS A C 1
ATOM 1596 O O . LYS A 1 197 ? 2.133 24.372 -10.030 1.00 79.62 197 LYS A O 1
ATOM 1601 N N . GLY A 1 198 ? 2.711 22.606 -8.772 1.00 72.75 198 GLY A N 1
ATOM 1602 C CA . GLY A 1 198 ? 1.351 22.272 -8.352 1.00 72.75 198 GLY A CA 1
ATOM 1603 C C . GLY A 1 198 ? 0.477 21.757 -9.495 1.00 72.75 198 GLY A C 1
ATOM 1604 O O . GLY A 1 198 ? -0.742 21.917 -9.449 1.00 72.75 198 GLY A O 1
ATOM 1605 N N . VAL A 1 199 ? 1.093 21.170 -10.526 1.00 76.12 199 VAL A N 1
ATOM 1606 C CA . VAL A 1 199 ? 0.385 20.615 -11.683 1.00 76.12 199 VAL A CA 1
ATOM 1607 C C . VAL A 1 199 ? -0.549 19.503 -11.220 1.00 76.12 199 VAL A C 1
ATOM 1609 O O . VAL A 1 199 ? -0.200 18.683 -10.365 1.00 76.12 199 VAL A O 1
ATOM 1612 N N . SER A 1 200 ? -1.762 19.472 -11.771 1.00 74.56 200 SER A N 1
ATOM 1613 C CA . SER A 1 200 ? -2.735 18.461 -11.384 1.00 74.56 200 SER A CA 1
ATOM 1614 C C . SER A 1 200 ? -2.304 17.075 -11.860 1.00 74.56 200 SER A C 1
ATOM 1616 O O . SER A 1 200 ? -1.643 16.902 -12.884 1.00 74.56 200 SER A O 1
ATOM 1618 N N . PHE A 1 201 ? -2.736 16.039 -11.144 1.00 70.81 201 PHE A N 1
ATOM 1619 C CA . PHE A 1 201 ? -2.390 14.672 -11.519 1.00 70.81 201 PHE A CA 1
ATOM 1620 C C . PHE A 1 201 ? -2.926 14.267 -12.909 1.00 70.81 201 PHE A C 1
ATOM 1622 O O . PHE A 1 201 ? -2.304 13.463 -13.597 1.00 70.81 201 PHE A O 1
ATOM 1629 N N . GLY A 1 202 ? -4.039 14.864 -13.356 1.00 75.38 202 GLY A N 1
ATOM 1630 C CA . GLY A 1 202 ? -4.565 14.665 -14.711 1.00 75.38 202 GLY A CA 1
ATOM 1631 C C . GLY A 1 202 ? -3.632 15.206 -15.799 1.00 75.38 202 GLY A C 1
ATOM 1632 O O . GLY A 1 202 ? -3.425 14.543 -16.810 1.00 75.38 202 GLY A O 1
ATOM 1633 N N . GLU A 1 203 ? -3.006 16.359 -15.565 1.00 78.69 203 GLU A N 1
ATOM 1634 C CA . GLU A 1 203 ? -2.018 16.940 -16.484 1.00 78.69 203 GLU A CA 1
ATOM 1635 C C . GLU A 1 203 ? -0.715 16.125 -16.508 1.00 78.69 203 GLU A C 1
ATOM 1637 O O . GLU A 1 203 ? -0.155 15.882 -17.578 1.00 78.69 203 GLU A O 1
ATOM 1642 N N . VAL A 1 204 ? -0.255 15.629 -15.349 1.00 79.00 204 VAL A N 1
ATOM 1643 C CA . VAL A 1 204 ? 0.890 14.697 -15.276 1.00 79.00 204 VAL A CA 1
ATOM 1644 C C . VAL A 1 204 ? 0.600 13.427 -16.080 1.00 79.00 204 VAL A C 1
ATOM 1646 O O . VAL A 1 204 ? 1.449 12.949 -16.835 1.00 79.00 204 VAL A O 1
ATOM 1649 N N . LEU A 1 205 ? -0.612 12.889 -15.951 1.00 80.06 205 LEU A N 1
ATOM 1650 C CA . LEU A 1 205 ? -1.046 11.713 -16.691 1.00 80.06 205 LEU A CA 1
ATOM 1651 C C . LEU A 1 205 ? -1.067 11.964 -18.207 1.00 80.06 205 LEU A C 1
ATOM 1653 O O . LEU A 1 205 ? -0.565 11.141 -18.973 1.00 80.06 205 LEU A O 1
ATOM 1657 N N . GLU A 1 206 ? -1.609 13.096 -18.653 1.00 83.19 206 GLU A N 1
ATOM 1658 C CA . GLU A 1 206 ? -1.621 13.466 -20.070 1.00 83.19 206 GLU A CA 1
ATOM 1659 C C . GLU A 1 206 ? -0.199 13.607 -20.634 1.00 83.19 206 GLU A C 1
ATOM 1661 O O . GLU A 1 206 ? 0.099 13.107 -21.726 1.00 83.19 206 GLU A O 1
ATOM 1666 N N . TRP A 1 207 ? 0.710 14.206 -19.862 1.00 87.69 207 TRP A N 1
ATOM 1667 C CA . TRP A 1 207 ? 2.126 14.292 -20.210 1.00 87.69 207 TRP A CA 1
ATOM 1668 C C . TRP A 1 207 ? 2.763 12.904 -20.393 1.00 87.69 207 TRP A C 1
ATOM 1670 O O . TRP A 1 207 ? 3.393 12.649 -21.426 1.00 87.69 207 TRP A O 1
ATOM 1680 N N . LEU A 1 208 ? 2.529 11.971 -19.460 1.00 83.56 208 LEU A N 1
ATOM 1681 C CA . LEU A 1 208 ? 3.015 10.588 -19.553 1.00 83.56 208 LEU A CA 1
ATOM 1682 C C . LEU A 1 208 ? 2.426 9.836 -20.758 1.00 83.56 208 LEU A C 1
ATOM 1684 O O . LEU A 1 208 ? 3.149 9.116 -21.452 1.00 83.56 208 LEU A O 1
ATOM 1688 N N . ILE A 1 209 ? 1.134 10.024 -21.054 1.00 85.94 209 ILE A N 1
ATOM 1689 C CA . ILE A 1 209 ? 0.475 9.443 -22.235 1.00 85.94 209 ILE A CA 1
ATOM 1690 C C . ILE A 1 209 ? 1.143 9.942 -23.520 1.00 85.94 209 ILE A C 1
ATOM 1692 O O . ILE A 1 209 ? 1.433 9.148 -24.418 1.00 85.94 209 ILE A O 1
ATOM 1696 N N . ASN A 1 210 ? 1.399 11.246 -23.617 1.00 87.62 210 ASN A N 1
ATOM 1697 C CA . ASN A 1 210 ? 2.024 11.848 -24.790 1.00 87.62 210 ASN A CA 1
ATOM 1698 C C . ASN A 1 210 ? 3.473 11.382 -24.970 1.00 87.62 210 ASN A C 1
ATOM 1700 O O . ASN A 1 210 ? 3.884 11.080 -26.091 1.00 87.62 210 ASN A O 1
ATOM 1704 N N . MET A 1 211 ? 4.227 11.255 -23.880 1.00 87.31 211 MET A N 1
ATOM 1705 C CA . MET A 1 211 ? 5.578 10.694 -23.895 1.00 87.31 211 MET A CA 1
ATOM 1706 C C . MET A 1 211 ? 5.588 9.226 -24.350 1.00 87.31 211 MET A C 1
ATOM 1708 O O . MET A 1 211 ? 6.349 8.880 -25.250 1.00 87.31 211 MET A O 1
ATOM 1712 N N . SER A 1 212 ? 4.714 8.376 -23.799 1.00 84.69 212 SER A N 1
ATOM 1713 C CA . SER A 1 212 ? 4.572 6.974 -24.230 1.00 84.69 212 SER A CA 1
ATOM 1714 C C . SER A 1 212 ? 4.235 6.879 -25.723 1.00 84.69 212 SER A C 1
ATOM 1716 O O . SER A 1 212 ? 4.888 6.128 -26.445 1.00 84.69 212 SER A O 1
ATOM 1718 N N . LYS A 1 213 ? 3.297 7.695 -26.230 1.00 85.94 213 LYS A N 1
ATOM 1719 C CA . LYS A 1 213 ? 2.968 7.743 -27.668 1.00 85.94 213 LYS A CA 1
ATOM 1720 C C . LYS A 1 213 ? 4.176 8.112 -28.531 1.00 85.94 213 LYS A C 1
ATOM 1722 O O . LYS A 1 213 ? 4.411 7.459 -29.543 1.00 85.94 213 LYS A O 1
ATOM 1727 N N . ARG A 1 214 ? 4.943 9.134 -28.134 1.00 84.88 214 ARG A N 1
ATOM 1728 C CA . ARG A 1 214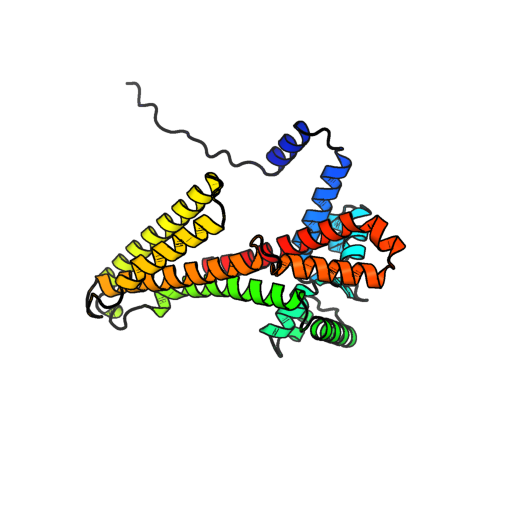 ? 6.157 9.561 -28.853 1.00 84.88 214 ARG A CA 1
ATOM 1729 C C . ARG A 1 214 ? 7.213 8.457 -28.876 1.00 84.88 214 ARG A C 1
ATOM 1731 O O . ARG A 1 214 ? 7.774 8.182 -29.930 1.00 84.88 214 ARG A O 1
ATOM 1738 N N . ASN A 1 215 ? 7.428 7.795 -27.743 1.00 83.00 215 ASN A N 1
ATOM 1739 C CA . ASN A 1 215 ? 8.463 6.774 -27.599 1.00 83.00 215 ASN A CA 1
ATOM 1740 C C . ASN A 1 215 ? 8.076 5.432 -28.232 1.00 83.00 215 ASN A C 1
ATOM 1742 O O . ASN A 1 215 ? 8.951 4.693 -28.665 1.00 83.00 215 ASN A O 1
ATOM 1746 N N . ARG A 1 216 ? 6.781 5.120 -28.355 1.00 77.25 216 ARG A N 1
ATOM 1747 C CA . ARG A 1 216 ? 6.316 3.908 -29.047 1.00 77.25 216 ARG A CA 1
ATOM 1748 C C . ARG A 1 216 ? 6.738 3.884 -30.513 1.00 77.25 216 ARG A C 1
ATOM 1750 O O . ARG A 1 216 ? 7.054 2.822 -31.032 1.00 77.25 216 ARG A O 1
ATOM 1757 N N . ASN A 1 217 ? 6.799 5.052 -31.147 1.00 73.75 217 ASN A N 1
ATOM 1758 C CA . ASN A 1 217 ? 7.257 5.180 -32.527 1.00 73.75 217 ASN A CA 1
ATOM 1759 C C . ASN A 1 217 ? 8.755 4.870 -32.684 1.00 73.75 217 ASN A C 1
ATOM 1761 O O . ASN A 1 217 ? 9.196 4.675 -33.804 1.00 73.75 217 ASN A O 1
ATOM 1765 N N . LEU A 1 218 ? 9.535 4.795 -31.595 1.00 69.19 218 LEU A N 1
ATOM 1766 C CA . LEU A 1 218 ? 10.946 4.389 -31.633 1.00 69.19 218 LEU A CA 1
ATOM 1767 C C . LEU A 1 218 ? 11.119 2.873 -31.839 1.00 69.19 218 LEU A C 1
ATOM 1769 O O . LEU A 1 218 ? 12.205 2.428 -32.216 1.00 69.19 218 LEU A O 1
ATOM 1773 N N . LEU A 1 219 ? 10.066 2.082 -31.590 1.00 64.00 219 LEU A N 1
ATOM 1774 C CA . LEU A 1 219 ? 10.047 0.638 -31.815 1.00 64.00 219 LEU A CA 1
ATOM 1775 C C . LEU A 1 219 ? 9.760 0.346 -33.296 1.00 64.00 219 LEU A C 1
ATOM 1777 O O . LEU A 1 219 ? 8.771 0.823 -33.846 1.00 64.00 219 LEU A O 1
ATOM 1781 N N . GLY A 1 220 ? 10.614 -0.458 -33.936 1.00 59.19 220 GLY A N 1
ATOM 1782 C CA . GLY A 1 220 ? 10.449 -0.882 -35.334 1.00 59.19 220 GLY A CA 1
ATOM 1783 C C . GLY A 1 220 ? 11.142 -0.007 -36.386 1.00 59.19 220 GLY A C 1
ATOM 1784 O O . GLY A 1 220 ? 11.033 -0.307 -37.569 1.00 59.19 220 GLY A O 1
ATOM 1785 N N . ILE A 1 221 ? 11.870 1.042 -35.980 1.00 60.25 221 ILE A N 1
ATOM 1786 C CA . ILE A 1 221 ? 12.661 1.890 -36.898 1.00 60.25 221 ILE A CA 1
ATOM 1787 C C . ILE A 1 221 ? 14.050 1.293 -37.183 1.00 60.25 221 ILE A C 1
ATOM 1789 O O . ILE A 1 221 ? 14.631 1.548 -38.233 1.00 60.25 221 ILE A O 1
ATOM 1793 N N . LEU A 1 222 ? 14.593 0.508 -36.253 1.00 61.16 222 LEU A N 1
ATOM 1794 C CA . LEU A 1 222 ? 15.965 0.007 -36.308 1.00 61.16 222 LEU A CA 1
ATOM 1795 C C . LEU A 1 222 ? 15.982 -1.520 -36.238 1.00 61.16 222 LEU A C 1
ATOM 1797 O O . LEU A 1 222 ? 15.203 -2.111 -35.487 1.00 61.16 222 LEU A O 1
ATOM 1801 N N . GLU A 1 223 ? 16.887 -2.142 -36.995 1.00 63.19 223 GLU A N 1
ATOM 1802 C CA . GLU A 1 223 ? 17.194 -3.569 -36.864 1.00 63.19 223 GLU A CA 1
ATOM 1803 C C . GLU A 1 223 ? 17.655 -3.886 -35.432 1.00 63.19 223 GLU A C 1
ATOM 1805 O O . GLU A 1 223 ? 18.279 -3.045 -34.780 1.00 63.19 223 GLU A O 1
ATOM 1810 N N . GLU A 1 224 ? 17.390 -5.103 -34.940 1.00 63.25 224 GLU A N 1
ATOM 1811 C CA . GLU A 1 224 ? 17.813 -5.527 -33.590 1.00 63.25 224 GLU A CA 1
ATOM 1812 C C . GLU A 1 224 ? 19.330 -5.397 -33.365 1.00 63.25 224 GLU A C 1
ATOM 1814 O O . GLU A 1 224 ? 19.772 -5.242 -32.227 1.00 63.25 224 GLU A O 1
ATOM 1819 N N . ASP A 1 225 ? 20.115 -5.425 -34.445 1.00 62.81 225 ASP A N 1
ATOM 1820 C CA . ASP A 1 225 ? 21.574 -5.316 -34.429 1.00 62.81 225 ASP A CA 1
ATOM 1821 C C . ASP A 1 225 ? 22.084 -3.859 -34.407 1.00 62.81 225 ASP A C 1
ATOM 1823 O O . ASP A 1 225 ? 23.285 -3.625 -34.262 1.00 62.81 225 ASP A O 1
ATOM 1827 N N . HIS A 1 226 ? 21.201 -2.859 -34.516 1.00 69.62 226 HIS A N 1
ATOM 1828 C CA . HIS A 1 226 ? 21.603 -1.457 -34.471 1.00 69.62 226 HIS A CA 1
ATOM 1829 C C . HIS A 1 226 ? 21.949 -1.024 -33.029 1.00 69.62 226 HIS A C 1
ATOM 1831 O O . HIS A 1 226 ? 21.142 -1.240 -32.122 1.00 69.62 226 HIS A O 1
ATOM 1837 N N . PRO A 1 227 ? 23.068 -0.312 -32.790 1.00 68.56 227 PRO A N 1
ATOM 1838 C CA . PRO A 1 227 ? 23.494 0.118 -31.450 1.00 68.56 227 PRO A CA 1
ATOM 1839 C C . PRO A 1 227 ? 22.409 0.834 -30.627 1.00 68.56 227 PRO A C 1
ATOM 1841 O O . PRO A 1 227 ? 22.214 0.558 -29.448 1.00 68.56 227 PRO A O 1
ATOM 1844 N N . LEU A 1 228 ? 21.632 1.709 -31.272 1.00 79.50 228 LEU A N 1
ATOM 1845 C CA . LEU A 1 228 ? 20.530 2.453 -30.639 1.00 79.50 228 LEU A CA 1
ATOM 1846 C C . LEU A 1 228 ? 19.252 1.630 -30.392 1.00 79.50 228 LEU A C 1
ATOM 1848 O O . LEU A 1 228 ? 18.363 2.101 -29.682 1.00 79.50 228 LEU A O 1
ATOM 1852 N N . ALA A 1 229 ? 19.127 0.420 -30.947 1.00 81.19 229 ALA A N 1
ATOM 1853 C CA . ALA A 1 229 ? 17.925 -0.398 -30.786 1.00 81.19 229 ALA A CA 1
ATOM 1854 C C . ALA A 1 229 ? 17.696 -0.780 -29.315 1.00 81.19 229 ALA A C 1
ATOM 1856 O O . ALA A 1 229 ? 16.558 -0.764 -28.841 1.00 81.19 229 ALA A O 1
ATOM 1857 N N . TYR A 1 230 ? 18.778 -1.040 -28.570 1.00 85.00 230 TYR A N 1
ATOM 1858 C CA . TYR A 1 230 ? 18.698 -1.332 -27.141 1.00 85.00 230 TYR A CA 1
ATOM 1859 C C . TYR A 1 230 ? 18.156 -0.135 -26.348 1.00 85.00 230 TYR A C 1
ATOM 1861 O O . TYR A 1 230 ? 17.172 -0.278 -25.626 1.00 85.00 230 TYR A O 1
ATOM 1869 N N . TYR A 1 231 ? 18.720 1.060 -26.546 1.00 87.06 231 TYR A N 1
ATOM 1870 C CA . TYR A 1 231 ? 18.244 2.289 -25.902 1.00 87.06 231 TYR A CA 1
ATOM 1871 C C . TYR A 1 231 ? 16.775 2.595 -26.224 1.00 87.06 231 TYR A C 1
ATOM 1873 O O . TYR A 1 231 ? 15.980 2.830 -25.312 1.00 87.06 231 TYR A O 1
ATOM 1881 N N . ASN A 1 232 ? 16.386 2.523 -27.501 1.00 87.62 232 ASN A N 1
ATOM 1882 C CA . ASN A 1 232 ? 15.005 2.771 -27.923 1.00 87.62 232 ASN A CA 1
ATOM 1883 C C . ASN A 1 232 ? 14.023 1.813 -27.241 1.00 87.62 232 ASN A C 1
ATOM 1885 O O . ASN A 1 232 ? 12.944 2.231 -26.815 1.00 87.62 232 ASN A O 1
ATOM 1889 N N . ARG A 1 233 ? 14.411 0.541 -27.094 1.00 86.19 233 ARG A N 1
ATOM 1890 C CA . ARG A 1 233 ? 13.609 -0.461 -26.392 1.00 86.19 233 ARG A CA 1
ATOM 1891 C C . ARG A 1 233 ? 13.471 -0.141 -24.905 1.00 86.19 233 ARG A C 1
ATOM 1893 O O . ARG A 1 233 ? 12.352 -0.160 -24.402 1.00 86.19 233 ARG A O 1
ATOM 1900 N N . LEU A 1 234 ? 14.563 0.219 -24.224 1.00 87.94 234 LEU A N 1
ATOM 1901 C CA . LEU A 1 234 ? 14.531 0.618 -22.810 1.00 87.94 234 LEU A CA 1
ATOM 1902 C C . LEU A 1 234 ? 13.572 1.794 -22.576 1.00 87.94 234 LEU A C 1
ATOM 1904 O O . LEU A 1 234 ? 12.721 1.738 -21.687 1.00 87.94 234 LEU A O 1
ATOM 1908 N N . VAL A 1 235 ? 13.676 2.843 -23.396 1.00 89.12 235 VAL A N 1
ATOM 1909 C CA . VAL A 1 235 ? 12.845 4.051 -23.290 1.00 89.12 235 VAL A CA 1
ATOM 1910 C C . VAL A 1 235 ? 11.371 3.751 -23.573 1.00 89.12 235 VAL A C 1
ATOM 1912 O O . VAL A 1 235 ? 10.497 4.223 -22.842 1.00 89.12 235 VAL A O 1
ATOM 1915 N N . ALA A 1 236 ? 11.076 2.961 -24.608 1.00 87.12 236 ALA A N 1
ATOM 1916 C CA . ALA A 1 236 ? 9.704 2.636 -24.985 1.00 87.12 236 ALA A CA 1
ATOM 1917 C C . ALA A 1 236 ? 8.997 1.768 -23.932 1.00 87.12 236 ALA A C 1
ATOM 1919 O O . ALA A 1 236 ? 7.890 2.109 -23.512 1.00 87.12 236 ALA A O 1
ATOM 1920 N N . GLU A 1 237 ? 9.648 0.698 -23.464 1.00 87.25 237 GLU A N 1
ATOM 1921 C CA . GLU A 1 237 ? 9.105 -0.190 -22.425 1.00 87.25 237 GLU A CA 1
ATOM 1922 C C . GLU A 1 237 ? 8.881 0.579 -21.113 1.00 87.25 237 GLU A C 1
ATOM 1924 O O . GLU A 1 237 ? 7.825 0.477 -20.488 1.00 87.25 237 GLU A O 1
ATOM 1929 N N . THR A 1 238 ? 9.833 1.435 -20.728 1.00 87.88 238 THR A N 1
ATOM 1930 C CA . THR A 1 238 ? 9.739 2.210 -19.480 1.00 87.88 238 THR A CA 1
ATOM 1931 C C . THR A 1 238 ? 8.629 3.246 -19.539 1.00 87.88 238 THR A C 1
ATOM 1933 O O . THR A 1 238 ? 7.850 3.375 -18.595 1.00 87.88 238 THR A O 1
ATOM 1936 N N . ALA A 1 239 ? 8.515 3.977 -20.651 1.00 85.69 239 ALA A N 1
ATOM 1937 C CA . ALA A 1 239 ? 7.463 4.973 -20.822 1.00 85.69 239 ALA A CA 1
ATOM 1938 C C . ALA A 1 239 ? 6.064 4.336 -20.832 1.00 85.69 239 ALA A C 1
ATOM 1940 O O . ALA A 1 239 ? 5.117 4.924 -20.305 1.00 85.69 239 ALA A O 1
ATOM 1941 N N . GLU A 1 240 ? 5.924 3.136 -21.400 1.00 85.56 240 GLU A N 1
ATOM 1942 C CA . GLU A 1 240 ? 4.661 2.401 -21.396 1.00 85.56 240 GLU A CA 1
ATOM 1943 C C . GLU A 1 240 ? 4.266 1.938 -19.989 1.00 85.56 240 GLU A C 1
ATOM 1945 O O . GLU A 1 240 ? 3.111 2.130 -19.595 1.00 85.56 240 GLU A O 1
ATOM 1950 N N . LEU A 1 241 ? 5.216 1.405 -19.211 1.00 84.31 241 LEU A N 1
ATOM 1951 C CA . LEU A 1 241 ? 4.977 1.038 -17.813 1.00 84.31 241 LEU A CA 1
ATOM 1952 C C . LEU A 1 241 ? 4.606 2.255 -16.963 1.00 84.31 241 LEU A C 1
ATOM 1954 O O . LEU A 1 241 ? 3.584 2.224 -16.286 1.00 84.31 241 LEU A O 1
ATOM 1958 N N . LEU A 1 242 ? 5.351 3.359 -17.067 1.00 82.06 242 LEU A N 1
ATOM 1959 C CA . LEU A 1 242 ? 5.046 4.592 -16.333 1.00 82.06 242 LEU A CA 1
ATOM 1960 C C . LEU A 1 242 ? 3.650 5.133 -16.662 1.00 82.06 242 LEU A C 1
ATOM 1962 O O . LEU A 1 242 ? 2.915 5.533 -15.760 1.00 82.06 242 LEU A O 1
ATOM 1966 N N . LYS A 1 243 ? 3.248 5.117 -17.942 1.00 84.31 243 LYS A N 1
ATOM 1967 C CA . LYS A 1 243 ? 1.885 5.493 -18.346 1.00 84.31 243 LYS A CA 1
ATOM 1968 C C . LYS A 1 243 ? 0.849 4.568 -17.709 1.00 84.31 243 LYS A C 1
ATOM 1970 O O . LYS A 1 243 ? -0.147 5.053 -17.174 1.00 84.31 243 LYS A O 1
ATOM 1975 N N . ARG A 1 244 ? 1.052 3.250 -17.792 1.00 81.94 244 ARG A N 1
ATOM 1976 C CA . ARG A 1 244 ? 0.138 2.250 -17.222 1.00 81.94 244 ARG A CA 1
ATOM 1977 C C . ARG A 1 244 ? -0.019 2.449 -15.716 1.00 81.94 244 ARG A C 1
ATOM 1979 O O . ARG A 1 244 ? -1.145 2.487 -15.230 1.00 81.94 244 ARG A O 1
ATOM 1986 N N . ASP A 1 245 ? 1.086 2.619 -15.005 1.00 77.88 245 ASP A N 1
ATOM 1987 C CA . ASP A 1 245 ? 1.091 2.754 -13.552 1.00 77.88 245 ASP A CA 1
ATOM 1988 C C . ASP A 1 245 ? 0.489 4.101 -13.117 1.00 77.88 245 ASP A C 1
ATOM 1990 O O . ASP A 1 245 ? -0.261 4.157 -12.147 1.00 77.88 245 ASP A O 1
ATOM 1994 N N . ALA A 1 246 ? 0.704 5.182 -13.874 1.00 76.06 246 ALA A N 1
ATOM 1995 C CA . ALA A 1 246 ? 0.049 6.466 -13.622 1.00 76.06 246 ALA A CA 1
ATOM 1996 C C . ALA A 1 246 ? -1.465 6.430 -13.884 1.00 76.06 246 ALA A C 1
ATOM 1998 O O . ALA A 1 246 ? -2.233 6.949 -13.073 1.00 76.06 246 ALA A O 1
ATOM 1999 N N . LEU A 1 247 ? -1.914 5.788 -14.973 1.00 74.69 247 LEU A N 1
ATOM 2000 C CA . LEU A 1 247 ? -3.342 5.536 -15.227 1.00 74.69 247 LEU A CA 1
ATOM 2001 C C . LEU A 1 247 ? -3.968 4.764 -14.068 1.00 74.69 247 LEU A C 1
ATOM 2003 O O . LEU A 1 247 ? -5.080 5.058 -13.635 1.00 74.69 247 LEU A O 1
ATOM 2007 N N . PHE A 1 248 ? -3.228 3.786 -13.561 1.00 74.06 248 PHE A N 1
ATOM 2008 C CA . PHE A 1 248 ? -3.653 2.963 -12.453 1.00 74.06 248 PHE A CA 1
ATOM 2009 C C . PHE A 1 248 ? -3.763 3.769 -11.149 1.00 74.06 248 PHE A C 1
ATOM 2011 O O . PHE A 1 248 ? -4.815 3.780 -10.514 1.00 74.06 248 PHE A O 1
ATOM 2018 N N . LEU A 1 249 ? -2.734 4.543 -10.793 1.00 71.00 249 LEU A N 1
ATOM 2019 C CA . LEU A 1 249 ? -2.770 5.471 -9.658 1.00 71.00 249 LEU A CA 1
ATOM 2020 C C . LEU A 1 249 ? -3.906 6.500 -9.788 1.00 71.00 249 LEU A C 1
ATOM 2022 O O . LEU A 1 249 ? -4.498 6.882 -8.783 1.00 71.00 249 LEU A O 1
ATOM 2026 N N . TYR A 1 250 ? -4.271 6.906 -11.007 1.00 70.75 250 TYR A N 1
ATOM 2027 C CA . TYR A 1 250 ? -5.388 7.835 -11.250 1.00 70.75 250 TYR A CA 1
ATOM 2028 C C . TYR A 1 250 ? -6.733 7.210 -10.922 1.00 70.75 250 TYR A C 1
ATOM 2030 O O . TYR A 1 250 ? -7.617 7.886 -10.401 1.00 70.75 250 TYR A O 1
ATOM 2038 N N . GLN A 1 251 ? -6.872 5.908 -11.147 1.00 68.56 251 GLN A N 1
ATOM 2039 C CA . GLN A 1 251 ? -8.044 5.162 -10.703 1.00 68.56 251 GLN A CA 1
ATOM 2040 C C . GLN A 1 251 ? -8.091 5.016 -9.175 1.00 68.56 251 GLN A C 1
ATOM 2042 O O . GLN A 1 251 ? -9.183 5.023 -8.607 1.00 68.56 251 GLN A O 1
ATOM 2047 N N . ILE A 1 252 ? -6.935 4.905 -8.505 1.00 67.50 252 ILE A N 1
ATOM 2048 C CA . ILE A 1 252 ? -6.878 4.804 -7.038 1.00 67.50 252 ILE A CA 1
ATOM 2049 C C . ILE A 1 252 ? -7.177 6.140 -6.364 1.00 67.50 252 ILE A C 1
ATOM 2051 O O . ILE A 1 252 ? -7.928 6.138 -5.403 1.00 67.50 252 ILE A O 1
ATOM 2055 N N . TYR A 1 253 ? -6.571 7.234 -6.832 1.00 64.50 253 TYR A N 1
ATOM 2056 C CA . TYR A 1 253 ? -6.481 8.508 -6.101 1.00 64.50 253 TYR A CA 1
ATOM 2057 C C . TYR A 1 253 ? -7.159 9.700 -6.794 1.00 64.50 253 TYR A C 1
ATOM 2059 O O . TYR A 1 253 ? -7.113 10.828 -6.298 1.00 64.50 253 TYR A O 1
ATOM 2067 N N . GLY A 1 254 ? -7.705 9.505 -7.995 1.00 62.78 254 GLY A N 1
ATOM 2068 C CA . GLY A 1 254 ? -8.355 10.564 -8.762 1.00 62.78 254 GLY A CA 1
ATOM 2069 C C . GLY A 1 254 ? -9.692 11.006 -8.157 1.00 62.78 254 GLY A C 1
ATOM 2070 O O . GLY A 1 254 ? -10.329 10.291 -7.396 1.00 62.78 254 GLY A O 1
ATOM 2071 N N . LYS A 1 255 ? -10.187 12.183 -8.563 1.00 57.09 255 LYS A N 1
ATOM 2072 C CA . LYS A 1 255 ? -11.422 12.814 -8.038 1.00 57.09 255 LYS A CA 1
ATOM 2073 C C . LYS A 1 255 ? -12.742 12.113 -8.428 1.00 57.09 255 LYS A C 1
ATOM 2075 O O . LYS A 1 255 ? -13.802 12.739 -8.399 1.00 57.09 255 LYS A O 1
ATOM 2080 N N . HIS A 1 256 ? -12.721 10.849 -8.842 1.00 56.88 256 HIS A N 1
ATOM 2081 C CA . HIS A 1 256 ? -13.921 10.158 -9.311 1.00 56.88 256 HIS A CA 1
ATOM 2082 C C . HIS A 1 256 ? -14.687 9.487 -8.165 1.00 56.88 256 HIS A C 1
ATOM 2084 O O . HIS A 1 256 ? -14.109 8.971 -7.216 1.00 56.88 256 HIS A O 1
ATOM 2090 N N . LYS A 1 257 ? -16.020 9.404 -8.299 1.00 47.38 257 LYS A N 1
ATOM 2091 C CA . LYS A 1 257 ? -16.917 8.641 -7.401 1.00 47.38 257 LYS A CA 1
ATOM 2092 C C . LYS A 1 257 ? -16.512 7.158 -7.273 1.00 47.38 257 LYS A C 1
ATOM 2094 O O . LYS A 1 257 ? -16.955 6.480 -6.345 1.00 47.38 257 LYS A O 1
ATOM 2099 N N . ASP A 1 258 ? -15.668 6.684 -8.191 1.00 55.34 258 ASP A N 1
ATOM 2100 C CA . ASP A 1 258 ? -15.128 5.335 -8.238 1.00 55.34 258 ASP A CA 1
ATOM 2101 C C . ASP A 1 258 ? -13.783 5.106 -7.530 1.00 55.34 258 ASP A C 1
ATOM 2103 O O . ASP A 1 258 ? -13.348 3.953 -7.507 1.00 55.34 258 ASP A O 1
ATOM 2107 N N . ASP A 1 259 ? -13.209 6.139 -6.903 1.00 76.69 259 ASP A N 1
ATOM 2108 C CA . ASP A 1 259 ? -11.966 6.098 -6.120 1.00 76.69 259 ASP A CA 1
ATOM 2109 C C . ASP A 1 259 ? -11.966 4.929 -5.110 1.00 76.69 259 ASP A C 1
ATOM 2111 O O . ASP A 1 259 ? -12.878 4.752 -4.288 1.00 76.69 259 ASP A O 1
ATOM 2115 N N . VAL A 1 260 ? -10.935 4.090 -5.218 1.00 81.81 260 VAL A N 1
ATOM 2116 C CA . VAL A 1 260 ? -10.770 2.869 -4.425 1.00 81.81 260 VAL A CA 1
ATOM 2117 C C . VAL A 1 260 ? -10.436 3.185 -2.963 1.00 81.81 260 VAL A C 1
ATOM 2119 O O . VAL A 1 260 ? -10.972 2.524 -2.070 1.00 81.81 260 VAL A O 1
ATOM 2122 N N . MET A 1 261 ? -9.612 4.206 -2.709 1.00 84.81 261 MET A N 1
ATOM 2123 C CA . MET A 1 261 ? -9.309 4.709 -1.367 1.00 84.81 261 MET A CA 1
ATOM 2124 C C . MET A 1 261 ? -10.585 5.224 -0.698 1.00 84.81 261 MET A C 1
ATOM 2126 O O . MET A 1 261 ? -10.927 4.778 0.396 1.00 84.81 261 MET A O 1
ATOM 2130 N N . GLU A 1 262 ? -11.357 6.083 -1.362 1.00 87.06 262 GLU A N 1
ATOM 2131 C CA . GLU A 1 262 ? -12.609 6.615 -0.811 1.00 87.06 262 GLU A CA 1
ATOM 2132 C C . GLU A 1 262 ? -13.640 5.517 -0.542 1.00 87.06 262 GLU A C 1
ATOM 2134 O O . GLU A 1 262 ? -14.352 5.550 0.466 1.00 87.06 262 GLU A O 1
ATOM 2139 N N . LYS A 1 263 ? -13.724 4.504 -1.411 1.00 89.75 263 LYS A N 1
ATOM 2140 C CA . LYS A 1 263 ? -14.584 3.337 -1.175 1.00 89.75 263 LYS A CA 1
ATOM 2141 C C . LYS A 1 263 ? -14.105 2.508 0.018 1.00 89.75 263 LYS A C 1
ATOM 2143 O O . LYS A 1 263 ? -14.948 2.056 0.793 1.00 89.75 263 LYS A O 1
ATOM 2148 N N . ALA A 1 264 ? -12.796 2.327 0.199 1.00 91.06 264 ALA A N 1
ATOM 2149 C CA . ALA A 1 264 ? -12.229 1.638 1.359 1.00 91.06 264 ALA A CA 1
ATOM 2150 C C . ALA A 1 264 ? -12.468 2.415 2.663 1.00 91.06 264 ALA A C 1
ATOM 2152 O O . ALA A 1 264 ? -12.850 1.815 3.673 1.00 91.06 264 ALA A O 1
ATOM 2153 N N . ILE A 1 265 ? -12.342 3.745 2.632 1.00 91.62 265 ILE A N 1
ATOM 2154 C CA . ILE A 1 265 ? -12.675 4.626 3.757 1.00 91.62 265 ILE A CA 1
ATOM 2155 C C . ILE A 1 265 ? -14.162 4.486 4.094 1.00 91.62 265 ILE A C 1
ATOM 2157 O O . ILE A 1 265 ? -14.504 4.148 5.225 1.00 91.62 265 ILE A O 1
ATOM 2161 N N . LYS A 1 266 ? -15.059 4.652 3.113 1.00 92.25 266 LYS A N 1
ATOM 2162 C CA . LYS A 1 266 ? -16.513 4.525 3.316 1.00 92.25 266 LYS A CA 1
ATOM 2163 C C . LYS A 1 266 ? -16.908 3.156 3.857 1.00 92.25 266 LYS A C 1
ATOM 2165 O O . LYS A 1 266 ? -17.685 3.090 4.805 1.00 92.25 266 LYS A O 1
ATOM 2170 N N . TRP A 1 267 ? -16.354 2.079 3.304 1.00 94.06 267 TRP A N 1
ATOM 2171 C CA . TRP A 1 267 ? -16.574 0.717 3.796 1.00 94.06 267 TRP A CA 1
ATOM 2172 C C . TRP A 1 267 ? -16.129 0.561 5.257 1.00 94.06 267 TRP A C 1
ATOM 2174 O O . TRP A 1 267 ? -16.872 0.026 6.080 1.00 94.06 267 TRP A O 1
ATOM 2184 N N . SER A 1 268 ? -14.960 1.102 5.608 1.00 94.12 268 SER A N 1
ATOM 2185 C CA . SER A 1 268 ? -14.434 1.069 6.978 1.00 94.12 268 SER A CA 1
ATOM 2186 C C . SER A 1 268 ? -15.333 1.841 7.949 1.00 94.12 268 SER A C 1
ATOM 2188 O O . SER A 1 268 ? -15.610 1.372 9.053 1.00 94.12 268 SER A O 1
ATOM 2190 N N . ILE A 1 269 ? -15.846 3.003 7.530 1.00 94.44 269 ILE A N 1
ATOM 2191 C CA . ILE A 1 269 ? -16.789 3.802 8.321 1.00 94.44 269 ILE A CA 1
ATOM 2192 C C . ILE A 1 269 ? -18.139 3.098 8.467 1.00 94.44 269 ILE A C 1
ATOM 2194 O O . ILE A 1 269 ? -18.686 3.072 9.564 1.00 94.44 269 ILE A O 1
ATOM 2198 N N . GLN A 1 270 ? -18.655 2.449 7.422 1.00 93.94 270 GLN A N 1
ATOM 2199 C CA . GLN A 1 270 ? -19.868 1.628 7.524 1.00 93.94 270 GLN A CA 1
ATOM 2200 C C . GLN A 1 270 ? -19.690 0.477 8.522 1.00 93.94 270 GLN A C 1
ATOM 2202 O O . GLN A 1 270 ? -20.581 0.216 9.334 1.00 93.94 270 GLN A O 1
ATOM 2207 N N . LYS A 1 271 ? -18.524 -0.183 8.513 1.00 93.44 271 LYS A N 1
ATOM 2208 C CA . LYS A 1 271 ? -18.190 -1.249 9.468 1.00 93.44 271 LYS A CA 1
ATOM 2209 C C . LYS A 1 271 ? -18.101 -0.715 10.899 1.00 93.44 271 LYS A C 1
ATOM 2211 O O . LYS A 1 271 ? -18.657 -1.328 11.812 1.00 93.44 271 LYS A O 1
ATOM 2216 N N . TYR A 1 272 ? -17.505 0.465 11.079 1.00 94.38 272 TYR A N 1
ATOM 2217 C CA . TYR A 1 272 ? -17.503 1.176 12.355 1.00 94.38 272 TYR A CA 1
ATOM 2218 C C . TYR A 1 272 ? -18.928 1.457 12.842 1.00 94.38 272 TYR A C 1
ATOM 2220 O O . TYR A 1 272 ? -19.274 1.042 13.949 1.00 94.38 272 TYR A O 1
ATOM 2228 N N . THR A 1 273 ? -19.774 2.068 12.005 1.00 93.94 273 THR A N 1
ATOM 2229 C CA . THR A 1 273 ? -21.168 2.397 12.337 1.00 93.94 273 THR A CA 1
ATOM 2230 C C . THR A 1 273 ? -21.965 1.163 12.738 1.00 93.94 273 THR A C 1
ATOM 2232 O O . THR A 1 273 ? -22.606 1.165 13.788 1.00 93.94 273 THR A O 1
ATOM 2235 N N . LYS A 1 274 ? -21.851 0.068 11.975 1.00 94.06 274 LYS A N 1
ATOM 2236 C CA . LYS A 1 274 ? -22.500 -1.210 12.300 1.00 94.06 274 LYS A CA 1
ATOM 2237 C C . LYS A 1 274 ? -22.036 -1.777 13.647 1.00 94.06 274 LYS A C 1
ATOM 2239 O O . LYS A 1 274 ? -22.826 -2.387 14.358 1.00 94.06 274 LYS A O 1
ATOM 2244 N N . THR A 1 275 ? -20.769 -1.574 14.002 1.00 92.94 275 THR A N 1
ATOM 2245 C CA . THR A 1 275 ? -20.174 -2.115 15.234 1.00 92.94 275 THR A CA 1
ATOM 2246 C C . THR A 1 275 ? -20.544 -1.306 16.478 1.00 92.94 275 THR A C 1
ATOM 2248 O O . THR A 1 275 ? -20.693 -1.881 17.555 1.00 92.94 275 THR A O 1
ATOM 2251 N N . VAL A 1 276 ? -20.665 0.024 16.373 1.00 91.50 276 VAL A N 1
ATOM 2252 C CA . VAL A 1 276 ? -20.920 0.894 17.541 1.00 91.50 276 VAL A CA 1
ATOM 2253 C C . VAL A 1 276 ? -22.361 1.388 17.674 1.00 91.50 276 VAL A C 1
ATOM 2255 O O . VAL A 1 276 ? -22.704 1.891 18.746 1.00 91.50 276 VAL A O 1
ATOM 2258 N N . GLY A 1 277 ? -23.181 1.239 16.631 1.00 93.12 277 GLY A N 1
ATOM 2259 C CA . GLY A 1 277 ? -24.529 1.807 16.526 1.00 93.12 277 GLY A CA 1
ATOM 2260 C C . GLY A 1 277 ? -24.525 3.256 16.022 1.00 93.12 277 GLY A C 1
ATOM 2261 O O . GLY A 1 277 ? -23.576 4.003 16.270 1.00 93.12 277 GLY A O 1
ATOM 2262 N N . GLU A 1 278 ? -25.592 3.663 15.328 1.00 90.75 278 GLU A N 1
ATOM 2263 C CA . GLU A 1 278 ? -25.688 4.954 14.619 1.00 90.75 278 GLU A CA 1
ATOM 2264 C C . GLU A 1 278 ? -25.446 6.165 15.537 1.00 90.75 278 GLU A C 1
ATOM 2266 O O . GLU A 1 278 ? -24.588 6.999 15.243 1.00 90.75 278 GLU A O 1
ATOM 2271 N N . ASP A 1 279 ? -26.075 6.201 16.715 1.00 86.19 279 ASP A N 1
ATOM 2272 C CA . ASP A 1 279 ? -25.958 7.321 17.664 1.00 86.19 279 ASP A CA 1
ATOM 2273 C C . ASP A 1 279 ? -24.525 7.566 18.162 1.00 86.19 279 ASP A C 1
ATOM 2275 O O . ASP A 1 279 ? -24.097 8.701 18.403 1.00 86.19 279 ASP A O 1
ATOM 2279 N N . ARG A 1 280 ? -23.762 6.485 18.369 1.00 84.75 280 ARG A N 1
ATOM 2280 C CA . ARG A 1 280 ? -22.352 6.567 18.784 1.00 84.75 280 ARG A CA 1
ATOM 2281 C C . ARG A 1 280 ? -21.438 6.820 17.596 1.00 84.75 280 ARG A C 1
ATOM 2283 O O . ARG A 1 280 ? -20.375 7.420 17.775 1.00 84.75 280 ARG A O 1
ATOM 2290 N N . ALA A 1 281 ? -21.829 6.352 16.415 1.00 87.38 281 ALA A N 1
ATOM 2291 C CA . ALA A 1 281 ? -21.075 6.558 15.198 1.00 87.38 281 ALA A CA 1
ATOM 2292 C C . ALA A 1 281 ? -21.034 8.041 14.830 1.00 87.38 281 ALA A C 1
ATOM 2294 O O . ALA A 1 281 ? -19.944 8.564 14.609 1.00 87.38 281 ALA A O 1
ATOM 2295 N N . GLU A 1 282 ? -22.174 8.731 14.891 1.00 88.62 282 GLU A N 1
ATOM 2296 C CA . GLU A 1 282 ? -22.280 10.143 14.512 1.00 88.62 282 GLU A CA 1
ATOM 2297 C C . GLU A 1 282 ? -21.364 11.041 15.360 1.00 88.62 282 GLU A C 1
ATOM 2299 O O . GLU A 1 282 ? -20.625 11.870 14.837 1.00 88.62 282 GLU A O 1
ATOM 2304 N N . LYS A 1 283 ? -21.274 10.785 16.673 1.00 83.69 283 LYS A N 1
ATOM 2305 C CA . LYS A 1 283 ? -20.385 11.531 17.590 1.00 83.69 283 LYS A CA 1
ATOM 2306 C C . LYS A 1 283 ? -18.886 11.297 17.345 1.00 83.69 283 LYS A C 1
ATOM 2308 O O . LYS A 1 283 ? -18.051 12.059 17.839 1.00 83.69 283 LYS A O 1
ATOM 2313 N N . GLY A 1 284 ? -18.526 10.204 16.670 1.00 82.81 284 GLY A N 1
ATOM 2314 C CA . GLY A 1 284 ? -17.144 9.768 16.448 1.00 82.81 284 GLY A CA 1
ATOM 2315 C C . GLY A 1 284 ? -16.700 9.779 14.986 1.00 82.81 284 GLY A C 1
ATOM 2316 O O . GLY A 1 284 ? -15.549 9.436 14.721 1.00 82.81 284 GLY A O 1
ATOM 2317 N N . LYS A 1 285 ? -17.588 10.157 14.064 1.00 83.62 285 LYS A N 1
ATOM 2318 C CA . LYS A 1 285 ? -17.434 9.989 12.617 1.00 83.62 285 LYS A CA 1
ATOM 2319 C C . LYS A 1 285 ? -16.197 10.686 12.066 1.00 83.62 285 LYS A C 1
ATOM 2321 O O . LYS A 1 285 ? -15.342 10.012 11.505 1.00 83.62 285 LYS A O 1
ATOM 2326 N N . ASP A 1 286 ? -16.034 11.979 12.339 1.00 84.75 286 ASP A N 1
ATOM 2327 C CA . ASP A 1 286 ? -14.894 12.765 11.839 1.00 84.75 286 ASP A CA 1
ATOM 2328 C C . ASP A 1 286 ? -13.547 12.199 12.307 1.00 84.75 286 ASP A C 1
ATOM 2330 O O . ASP A 1 286 ? -12.565 12.160 11.566 1.00 84.75 286 ASP A O 1
ATOM 2334 N N . ARG A 1 287 ? -13.493 11.722 13.558 1.00 87.25 287 ARG A N 1
ATOM 2335 C CA . ARG A 1 287 ? -12.288 11.096 14.119 1.00 87.25 287 ARG A CA 1
ATOM 2336 C C . ARG A 1 287 ? -12.015 9.738 13.489 1.00 87.25 287 ARG A C 1
ATOM 2338 O O . ARG A 1 287 ? -10.864 9.454 13.168 1.00 87.25 287 ARG A O 1
ATOM 2345 N N . ALA A 1 288 ? -13.049 8.918 13.317 1.00 85.81 288 ALA A N 1
ATOM 2346 C CA . ALA A 1 288 ? -12.928 7.631 12.650 1.00 85.81 288 ALA A CA 1
ATOM 2347 C C . ALA A 1 288 ? -12.440 7.816 11.207 1.00 85.81 288 ALA A C 1
ATOM 2349 O O . ALA A 1 288 ? -11.486 7.157 10.807 1.00 85.81 288 ALA A O 1
ATOM 2350 N N . GLU A 1 289 ? -13.023 8.756 10.462 1.00 89.06 289 GLU A N 1
ATOM 2351 C CA . GLU A 1 289 ? -12.638 9.058 9.082 1.00 89.06 289 GLU A CA 1
ATOM 2352 C C . GLU A 1 289 ? -11.195 9.552 8.989 1.00 89.06 289 GLU A C 1
ATOM 2354 O O . GLU A 1 289 ? -10.420 9.031 8.187 1.00 89.06 289 GLU A O 1
ATOM 2359 N N . TYR A 1 290 ? -10.797 10.472 9.871 1.00 89.75 290 TYR A N 1
ATOM 2360 C CA . TYR A 1 290 ? -9.416 10.937 9.950 1.00 89.75 290 TYR A CA 1
ATOM 2361 C C . TYR A 1 290 ? -8.427 9.790 10.219 1.00 89.75 290 TYR A C 1
ATOM 2363 O O . TYR A 1 290 ? -7.419 9.679 9.523 1.00 89.75 290 TYR A O 1
ATOM 2371 N N . TYR A 1 291 ? -8.703 8.914 11.193 1.00 92.75 291 TYR A N 1
ATOM 2372 C CA . TYR A 1 291 ? -7.806 7.799 11.527 1.00 92.75 291 TYR A CA 1
ATOM 2373 C C . TYR A 1 291 ? -7.735 6.743 10.430 1.00 92.75 291 TYR A C 1
ATOM 2375 O O . TYR A 1 291 ? -6.649 6.253 10.135 1.00 92.75 291 TYR A O 1
ATOM 2383 N N . VAL A 1 292 ? -8.873 6.406 9.824 1.00 92.81 292 VAL A N 1
ATOM 2384 C CA . VAL A 1 292 ? -8.947 5.462 8.706 1.00 92.81 292 VAL A CA 1
ATOM 2385 C C . VAL A 1 292 ? -8.129 5.987 7.528 1.00 92.81 292 VAL A C 1
ATOM 2387 O O . VAL A 1 292 ? -7.259 5.278 7.029 1.00 92.81 292 VAL A O 1
ATOM 2390 N N . ARG A 1 293 ? -8.360 7.240 7.121 1.00 91.62 293 ARG A N 1
ATOM 2391 C CA . ARG A 1 293 ? -7.654 7.864 5.997 1.00 91.62 293 ARG A CA 1
ATOM 2392 C C . ARG A 1 293 ? -6.152 7.929 6.245 1.00 91.62 293 ARG A C 1
ATOM 2394 O O . ARG A 1 293 ? -5.381 7.521 5.387 1.00 91.62 293 ARG A O 1
ATOM 2401 N N . LEU A 1 294 ? -5.744 8.395 7.425 1.00 89.88 294 LEU A N 1
ATOM 2402 C CA . LEU A 1 294 ? -4.333 8.477 7.797 1.00 89.88 294 LEU A CA 1
ATOM 2403 C C . LEU A 1 294 ? -3.660 7.100 7.790 1.00 89.88 294 LEU A C 1
ATOM 2405 O O . LEU A 1 294 ? -2.550 6.967 7.291 1.00 89.88 294 LEU A O 1
ATOM 2409 N N . PHE A 1 295 ? -4.325 6.071 8.317 1.00 92.44 295 PHE A N 1
ATOM 2410 C CA . PHE A 1 295 ? -3.766 4.723 8.331 1.00 92.44 295 PHE A CA 1
ATOM 2411 C C . PHE A 1 295 ? -3.600 4.140 6.922 1.00 92.44 295 PHE A C 1
ATOM 2413 O O . PHE A 1 295 ? -2.546 3.587 6.617 1.00 92.44 295 PHE A O 1
ATOM 2420 N N . LEU A 1 296 ? -4.606 4.285 6.055 1.00 89.88 296 LEU A N 1
ATOM 2421 C CA . LEU A 1 296 ? -4.525 3.814 4.670 1.00 89.88 296 LEU A CA 1
ATOM 2422 C C . LEU A 1 296 ? -3.462 4.582 3.860 1.00 89.88 296 LEU A C 1
ATOM 2424 O O . LEU A 1 296 ? -2.763 3.979 3.047 1.00 89.88 296 LEU A O 1
ATOM 2428 N N . ASP A 1 297 ? -3.284 5.881 4.118 1.00 85.69 297 ASP A N 1
ATOM 2429 C CA . ASP A 1 297 ? -2.226 6.693 3.503 1.00 85.69 297 ASP A CA 1
ATOM 2430 C C . ASP A 1 297 ? -0.815 6.266 3.949 1.00 85.69 297 ASP A C 1
ATOM 2432 O O . ASP A 1 297 ? 0.088 6.123 3.124 1.00 85.69 297 ASP A O 1
ATOM 2436 N N . GLU A 1 298 ? -0.607 5.990 5.239 1.00 86.19 298 GLU A N 1
ATOM 2437 C CA . GLU A 1 298 ? 0.688 5.487 5.720 1.00 86.19 298 GLU A CA 1
ATOM 2438 C C . GLU A 1 298 ? 0.978 4.065 5.222 1.00 86.19 298 GLU A C 1
ATOM 2440 O O . GLU A 1 298 ? 2.110 3.758 4.847 1.00 86.19 298 GLU A O 1
ATOM 2445 N N . LEU A 1 299 ? -0.043 3.208 5.130 1.00 85.00 299 LEU A N 1
ATOM 2446 C CA . LEU A 1 299 ? 0.090 1.867 4.558 1.00 85.00 299 LEU A CA 1
ATOM 2447 C C . LEU A 1 299 ? 0.562 1.910 3.100 1.00 85.00 299 LEU A C 1
ATOM 2449 O O . LEU A 1 299 ? 1.445 1.147 2.709 1.00 85.00 299 LEU A O 1
ATOM 2453 N N . SER A 1 300 ? 0.010 2.835 2.316 1.00 76.62 300 SER A N 1
ATOM 2454 C CA . SER A 1 300 ? 0.455 3.106 0.949 1.00 76.62 300 SER A CA 1
ATOM 2455 C C . SER A 1 300 ? 1.957 3.413 0.888 1.00 76.62 300 SER A C 1
ATOM 2457 O O . SER A 1 300 ? 2.689 2.833 0.083 1.00 76.62 300 SER A O 1
ATOM 2459 N N . LYS A 1 301 ? 2.435 4.307 1.762 1.00 74.94 301 LYS A N 1
ATOM 2460 C CA . LYS A 1 301 ? 3.849 4.712 1.803 1.00 74.94 301 LYS A CA 1
ATOM 2461 C C . LYS A 1 301 ? 4.762 3.564 2.227 1.00 74.94 301 LYS A C 1
ATOM 2463 O O . LYS A 1 301 ? 5.826 3.396 1.639 1.00 74.94 301 LYS A O 1
ATOM 2468 N N . ALA A 1 302 ? 4.342 2.759 3.201 1.00 74.25 302 ALA A N 1
ATOM 2469 C CA . ALA A 1 302 ? 5.130 1.644 3.717 1.00 74.25 302 ALA A CA 1
ATOM 2470 C C . ALA A 1 302 ? 5.439 0.579 2.656 1.00 74.25 302 ALA A C 1
ATOM 2472 O O . ALA A 1 302 ? 6.584 0.146 2.520 1.00 74.25 302 ALA A O 1
ATOM 2473 N N . ILE A 1 303 ? 4.433 0.189 1.866 1.00 67.06 303 ILE A N 1
ATOM 2474 C CA . ILE A 1 303 ? 4.608 -0.788 0.781 1.00 67.06 303 ILE A CA 1
ATOM 2475 C C . ILE A 1 303 ? 5.549 -0.228 -0.296 1.00 67.06 303 ILE A C 1
ATOM 2477 O O . ILE A 1 303 ? 6.425 -0.943 -0.788 1.00 67.06 303 ILE A O 1
ATOM 2481 N N . LEU A 1 304 ? 5.405 1.059 -0.636 1.00 64.69 304 LEU A N 1
ATOM 2482 C CA . LEU A 1 304 ? 6.286 1.727 -1.593 1.00 64.69 304 LEU A CA 1
ATOM 2483 C C . LEU A 1 304 ? 7.738 1.767 -1.095 1.00 64.69 304 LEU A C 1
ATOM 2485 O O . LEU A 1 304 ? 8.653 1.507 -1.876 1.00 64.69 304 LEU A O 1
ATOM 2489 N N . ALA A 1 305 ? 7.953 2.059 0.189 1.00 64.69 305 ALA A N 1
ATOM 2490 C CA . ALA A 1 305 ? 9.279 2.098 0.793 1.00 64.69 305 ALA A CA 1
ATOM 2491 C C . ALA A 1 305 ? 9.967 0.722 0.762 1.00 64.69 305 ALA A C 1
ATOM 2493 O O . ALA A 1 305 ? 11.074 0.639 0.239 1.00 64.69 305 ALA A O 1
ATOM 2494 N N . ASP A 1 306 ? 9.314 -0.360 1.215 1.00 60.50 306 ASP A N 1
ATOM 2495 C CA . ASP A 1 306 ? 9.890 -1.724 1.178 1.00 60.50 306 ASP A CA 1
ATOM 2496 C C . ASP A 1 306 ? 10.321 -2.119 -0.242 1.00 60.50 306 ASP A C 1
ATOM 2498 O O . ASP A 1 306 ? 11.409 -2.662 -0.447 1.00 60.50 306 ASP A O 1
ATOM 2502 N N . ILE A 1 307 ? 9.507 -1.797 -1.249 1.00 53.72 307 ILE A N 1
ATOM 2503 C CA . ILE A 1 307 ? 9.821 -2.156 -2.633 1.00 53.72 307 ILE A CA 1
ATOM 2504 C C . ILE A 1 307 ? 10.896 -1.244 -3.224 1.00 53.72 307 ILE A C 1
ATOM 2506 O O . ILE A 1 307 ? 11.806 -1.754 -3.874 1.00 53.72 307 ILE A O 1
ATOM 2510 N N . THR A 1 308 ? 10.871 0.060 -2.943 1.00 54.53 308 THR A N 1
ATOM 2511 C CA . THR A 1 308 ? 11.946 0.983 -3.349 1.00 54.53 308 THR A CA 1
ATOM 2512 C C . THR A 1 308 ? 13.281 0.547 -2.754 1.00 54.53 308 THR A C 1
ATOM 2514 O O . THR A 1 308 ? 14.275 0.468 -3.467 1.00 54.53 308 THR A O 1
ATOM 2517 N N . THR A 1 309 ? 13.303 0.172 -1.474 1.00 54.78 309 THR A N 1
ATOM 2518 C CA . THR A 1 309 ? 14.488 -0.368 -0.804 1.00 54.78 309 THR A CA 1
ATOM 2519 C C . THR A 1 309 ? 14.981 -1.644 -1.489 1.00 54.78 309 THR A C 1
ATOM 2521 O O . THR A 1 309 ? 16.163 -1.746 -1.803 1.00 54.78 309 THR A O 1
ATOM 2524 N N . ARG A 1 310 ? 14.096 -2.597 -1.809 1.00 49.75 310 ARG A N 1
ATOM 2525 C CA . ARG A 1 310 ? 14.480 -3.805 -2.564 1.00 49.75 310 ARG A CA 1
ATOM 2526 C C . ARG A 1 310 ? 15.010 -3.486 -3.958 1.00 49.75 310 ARG A C 1
ATOM 2528 O O . ARG A 1 310 ? 15.932 -4.159 -4.388 1.00 49.75 310 ARG A O 1
ATOM 2535 N N . ILE A 1 311 ? 14.442 -2.502 -4.656 1.00 45.72 311 ILE A N 1
ATOM 2536 C CA . ILE A 1 311 ? 14.923 -2.054 -5.971 1.00 45.72 311 ILE A CA 1
ATOM 2537 C C . ILE A 1 311 ? 16.339 -1.491 -5.843 1.00 45.72 311 ILE A C 1
ATOM 2539 O O . ILE A 1 311 ? 17.226 -1.935 -6.562 1.00 45.72 311 ILE A O 1
ATOM 2543 N N . VAL A 1 312 ? 16.561 -0.576 -4.896 1.00 44.69 312 VAL A N 1
ATOM 2544 C CA . VAL A 1 312 ? 17.871 0.050 -4.655 1.00 44.69 312 VAL A CA 1
ATOM 2545 C C . VAL A 1 312 ? 18.936 -0.979 -4.265 1.00 44.69 312 VAL A C 1
ATOM 2547 O O . VAL A 1 312 ? 20.082 -0.806 -4.644 1.00 44.69 312 VAL A O 1
ATOM 2550 N N . PHE A 1 313 ? 18.578 -2.048 -3.548 1.00 42.94 313 PHE A N 1
ATOM 2551 C CA . PHE A 1 313 ? 19.514 -3.117 -3.168 1.00 42.94 313 PHE A CA 1
ATOM 2552 C C . PHE A 1 313 ? 19.650 -4.255 -4.197 1.00 42.94 313 PHE A C 1
ATOM 2554 O O . PHE A 1 313 ? 20.456 -5.161 -3.989 1.00 42.94 313 PHE A O 1
ATOM 2561 N N . LEU A 1 314 ? 18.839 -4.263 -5.261 1.00 36.50 314 LEU A N 1
ATOM 2562 C CA . LEU A 1 314 ? 18.934 -5.225 -6.369 1.00 36.50 314 LEU A CA 1
ATOM 2563 C C . LEU A 1 314 ? 19.687 -4.662 -7.584 1.00 36.50 314 LEU A C 1
ATOM 2565 O O . LEU A 1 314 ? 20.090 -5.449 -8.441 1.00 36.50 314 LEU A O 1
ATOM 2569 N N . ILE A 1 315 ? 19.825 -3.335 -7.664 1.00 35.59 315 ILE A N 1
ATOM 2570 C CA . ILE A 1 315 ? 20.707 -2.613 -8.592 1.00 35.59 315 ILE A CA 1
ATOM 2571 C C . ILE A 1 315 ? 22.109 -2.570 -7.983 1.00 35.59 315 ILE A C 1
ATOM 2573 O O . ILE A 1 315 ? 23.070 -2.820 -8.742 1.00 35.59 315 ILE A O 1
#

Foldseek 3Di:
DDDDDDDDPPPPPPPPVNVLVVVCVVDVDDPVVSLLVQLLLVLLLCCLQLQKDFPVVNCVSCVNPCSSVVLLVLCVLLLQWDADPLRMIGGLLSLLVLCVPVPPCSLVVVCVSVVPQDPVNVVVSVVSNVVCPPALSNVLSVLLCLLLVLVVVLLCLLVVLPDPCCVVVVVLSVVLVVVLVVVVVVVVVVVVVCVVVVPDLVVVLVVLVVQLVVLCVLPPPDDSPDSCNSNSSSSNVNSVSVNVSSVSVCQQDPPDPNHSLVRSLVSSLVSSCVSPPVVVSVVCVVVSSVSSSSSSVSSSVSSNVVSVVVSVVVD

pLDDT: mean 77.45, std 16.55, range [30.12, 95.69]

Sequence (315 aa):
MPQDEGADKRVKVIDLNEFLDEISRKENIDKRKIRGRGIVRKIAELLAYNAIVTRGEIEEVSKGSSVGRQMISFLKRSGLVYETRSGYIISVPWILYLYKYMRDKWVKQIKRLAPALQDNEVEELRKIAVEALGTPLEKFIDAYIAAVGGFKDIAQIPVKCLPKKCEKFIDECFRQLLNYSIWLLTLIASLLELYVKGVSFGEVLEWLINMSKRNRNLLGILEEDHPLAYYNRLVAETAELLKRDALFLYQIYGKHKDDVMEKAIKWSIQKYTKTVGEDRAEKGKDRAEYYVRLFLDELSKAILADITTRIVFLI

Radius of gyration: 23.91 Å; chains: 1; bounding box: 69×61×65 Å